Protein AF-A0A7Z0TNL1-F1 (afdb_monomer_lite)

Sequence (266 aa):
MKDLVKVSGKGLALSGKKGTALISAVLTQAHRPLTVAGNCRNELRDTLRPVNDVNLHRGYLPNATFNHRRMLPRAALVNATHAALLPVAYPNIIDTPSITRPFAIQMISALFRTMGKPKDTDSAALLNDCVEMFAPGSDAIGEATGLWKPVRNHPVILALAVTSLQRTKVFTSQAELRSAMQDARKRVLWLAEDAKRWLELLRNSDRVLFEHDRPAWDLAYRNVGADVVTAMQDSDEAGDDEDDENEPASPRWLALEAMRLTRGGD

Radius of gyration: 24.6 Å; chains: 1; bounding box: 70×39×71 Å

Organism: NCBI:txid2823807

pLDDT: mean 83.52, std 16.23, range [27.06, 97.75]

Structure (mmCIF, N/CA/C/O backbone):
data_AF-A0A7Z0TNL1-F1
#
_entry.id   AF-A0A7Z0TNL1-F1
#
loop_
_atom_site.group_PDB
_atom_site.id
_atom_site.type_symbol
_atom_site.label_atom_id
_atom_site.label_alt_id
_atom_site.label_comp_id
_atom_site.label_asym_id
_atom_site.label_entity_id
_atom_site.label_seq_id
_atom_site.pdbx_PDB_ins_code
_atom_site.Cartn_x
_atom_site.Cartn_y
_atom_site.Cartn_z
_atom_site.occupancy
_atom_site.B_iso_or_equiv
_atom_site.auth_seq_id
_atom_site.auth_comp_id
_atom_site.auth_asym_id
_atom_site.auth_atom_id
_atom_site.pdbx_PDB_model_num
ATOM 1 N N . MET A 1 1 ? -48.628 -2.024 39.271 1.00 35.84 1 MET A N 1
ATOM 2 C CA . MET A 1 1 ? -47.741 -3.162 39.611 1.00 35.84 1 MET A CA 1
ATOM 3 C C . MET A 1 1 ? -47.207 -3.692 38.289 1.00 35.84 1 MET A C 1
ATOM 5 O O . MET A 1 1 ? -48.007 -4.156 37.503 1.00 35.84 1 MET A O 1
ATOM 9 N N . LYS A 1 2 ? -46.055 -3.190 37.829 1.00 34.25 2 LYS A N 1
ATOM 10 C CA . LYS A 1 2 ? -44.720 -3.824 37.907 1.00 34.25 2 LYS A CA 1
ATOM 11 C C . LYS A 1 2 ? -44.653 -5.195 37.215 1.00 34.25 2 LYS A C 1
ATOM 13 O O . LYS A 1 2 ? -44.535 -6.198 37.900 1.00 34.25 2 LYS A O 1
ATOM 18 N N . ASP A 1 3 ? -44.577 -5.177 35.886 1.00 27.06 3 ASP A N 1
ATOM 19 C CA . ASP A 1 3 ? -43.882 -6.218 35.125 1.00 27.06 3 ASP A CA 1
ATOM 20 C C . ASP A 1 3 ? -42.534 -5.660 34.662 1.00 27.06 3 ASP A C 1
ATOM 22 O O . ASP A 1 3 ? -42.379 -5.039 33.612 1.00 27.06 3 ASP A O 1
ATOM 26 N N . LEU A 1 4 ? -41.547 -5.828 35.542 1.00 29.91 4 LEU A N 1
ATOM 27 C CA . LEU A 1 4 ? -40.135 -5.667 35.226 1.00 29.91 4 LEU A CA 1
ATOM 28 C C . LEU A 1 4 ? -39.725 -6.860 34.363 1.00 29.91 4 LEU A C 1
ATOM 30 O O . LEU A 1 4 ? -39.475 -7.955 34.869 1.00 29.91 4 LEU A O 1
ATOM 34 N N . VAL A 1 5 ? -39.638 -6.632 33.054 1.00 31.20 5 VAL A N 1
ATOM 35 C CA . VAL A 1 5 ? -38.964 -7.539 32.125 1.00 31.20 5 VAL A CA 1
ATOM 36 C C . VAL A 1 5 ? -37.512 -7.674 32.587 1.00 31.20 5 VAL A C 1
ATOM 38 O O . VAL A 1 5 ? -36.700 -6.761 32.444 1.00 31.20 5 VAL A O 1
ATOM 41 N N . LYS A 1 6 ? -37.185 -8.826 33.182 1.00 27.98 6 LYS A N 1
ATOM 42 C CA . LYS A 1 6 ? -35.809 -9.248 33.455 1.00 27.98 6 LYS A CA 1
ATOM 43 C C . LYS A 1 6 ? -35.095 -9.434 32.116 1.00 27.98 6 LYS A C 1
ATOM 45 O O . LYS A 1 6 ? -35.127 -10.513 31.529 1.00 27.98 6 LYS A O 1
ATOM 50 N N . VAL A 1 7 ? -34.422 -8.388 31.646 1.00 32.00 7 VAL A N 1
ATOM 51 C CA . VAL A 1 7 ? -33.419 -8.508 30.586 1.00 32.00 7 VAL A CA 1
ATOM 52 C C . VAL A 1 7 ? -32.243 -9.277 31.184 1.00 32.00 7 VAL A C 1
ATOM 54 O O . VAL A 1 7 ? -31.449 -8.748 31.960 1.00 32.00 7 VAL A O 1
ATOM 57 N N . SER A 1 8 ? -32.184 -10.575 30.891 1.00 31.20 8 SER A N 1
ATOM 58 C CA . SER A 1 8 ? -31.064 -11.437 31.255 1.00 31.20 8 SER A CA 1
ATOM 59 C C . SER A 1 8 ? -29.809 -10.937 30.540 1.00 31.20 8 SER A C 1
ATOM 61 O O . SER A 1 8 ? -29.612 -11.172 29.348 1.00 31.20 8 SER A O 1
ATOM 63 N N . GLY A 1 9 ? -28.963 -10.218 31.278 1.00 37.00 9 GLY A N 1
ATOM 64 C CA . GLY A 1 9 ? -27.624 -9.836 30.857 1.00 37.00 9 GLY A CA 1
ATOM 65 C C . GLY A 1 9 ? -26.735 -11.069 30.732 1.00 37.00 9 GLY A C 1
ATOM 66 O O . GLY A 1 9 ? -25.959 -11.381 31.633 1.00 37.00 9 GLY A O 1
ATOM 67 N N . LYS A 1 10 ? -26.809 -11.769 29.596 1.00 41.28 10 LYS A N 1
ATOM 68 C CA . LYS A 1 10 ? -25.684 -12.584 29.134 1.00 41.28 10 LYS A CA 1
ATOM 69 C C . LYS A 1 10 ? -24.569 -11.614 28.765 1.00 41.28 10 LYS A C 1
ATOM 71 O O . LYS A 1 10 ? -24.518 -11.112 27.646 1.00 41.28 10 LYS A O 1
ATOM 76 N N . GLY A 1 11 ? -23.717 -11.309 29.744 1.00 39.09 11 GLY A N 1
ATOM 77 C CA . GLY A 1 11 ? -22.533 -10.488 29.544 1.00 39.09 11 GLY A CA 1
ATOM 78 C C . GLY A 1 11 ? -21.758 -11.002 28.337 1.00 39.09 11 GLY A C 1
ATOM 79 O O . GLY A 1 11 ? -21.421 -12.187 28.274 1.00 39.09 11 GLY A O 1
ATOM 80 N N . LEU A 1 12 ? -21.513 -10.121 27.364 1.00 45.94 12 LEU A N 1
ATOM 81 C CA . LEU A 1 12 ? -20.621 -10.399 26.247 1.00 45.94 12 LEU A CA 1
ATOM 82 C C . LEU A 1 12 ? -19.293 -10.891 26.825 1.00 45.94 12 LEU A C 1
ATOM 84 O O . LEU A 1 12 ? -18.524 -10.131 27.414 1.00 45.94 12 LEU A O 1
ATOM 88 N N . ALA A 1 13 ? -19.030 -12.189 26.700 1.00 46.75 13 ALA A N 1
ATOM 89 C CA . ALA A 1 13 ? -17.768 -12.758 27.123 1.00 46.75 13 ALA A CA 1
ATOM 90 C C . ALA A 1 13 ? -16.674 -12.204 26.201 1.00 46.75 13 ALA A C 1
ATOM 92 O O . ALA A 1 13 ? -16.466 -12.700 25.095 1.00 46.75 13 ALA A O 1
ATOM 93 N N . LEU A 1 14 ? -15.984 -11.156 26.662 1.00 53.62 14 LEU A N 1
ATOM 94 C CA . LEU A 1 14 ? -14.830 -10.543 26.003 1.00 53.62 14 LEU A CA 1
ATOM 95 C C . LEU A 1 14 ? -13.695 -11.578 25.894 1.00 53.62 14 LEU A C 1
ATOM 97 O O . LEU A 1 14 ? -12.799 -11.651 26.742 1.00 53.62 14 LEU A O 1
ATOM 101 N N . SER A 1 15 ? -13.730 -12.430 24.871 1.00 58.25 15 SER A N 1
ATOM 102 C CA . SER A 1 15 ? -12.640 -13.359 24.579 1.00 58.25 15 SER A CA 1
ATOM 103 C C . SER A 1 15 ? -11.497 -12.596 23.912 1.00 58.25 15 SER A C 1
ATOM 105 O O . SER A 1 15 ? -11.343 -12.599 22.694 1.00 58.25 15 SER A O 1
ATOM 107 N N . GLY A 1 16 ? -10.673 -11.922 24.720 1.00 60.91 16 GLY A N 1
ATOM 108 C CA . GLY A 1 16 ? -9.563 -11.108 24.204 1.00 60.91 16 GLY A CA 1
ATOM 109 C C . GLY A 1 16 ? -8.551 -11.880 23.342 1.00 60.91 16 GLY A C 1
ATOM 110 O O . GLY A 1 16 ? -7.927 -11.271 22.486 1.00 60.91 16 GLY A O 1
ATOM 111 N N . LYS A 1 17 ? -8.443 -13.212 23.496 1.00 76.38 17 LYS A N 1
ATOM 112 C CA . LYS A 1 17 ? -7.591 -14.061 22.639 1.00 76.38 17 LYS A CA 1
ATOM 113 C C . LYS A 1 17 ? -8.074 -14.089 21.182 1.00 76.38 17 LYS A C 1
ATOM 115 O O . LYS A 1 17 ? -7.253 -14.113 20.273 1.00 76.38 17 LYS A O 1
ATOM 120 N N . LYS A 1 18 ? -9.396 -14.064 20.960 1.00 84.44 18 LYS A N 1
ATOM 121 C CA . LYS A 1 18 ? -9.982 -14.002 19.610 1.00 84.44 18 LYS A CA 1
ATOM 122 C C . LYS A 1 18 ? -9.728 -12.639 18.967 1.00 84.44 18 LYS A C 1
ATOM 124 O O . LYS A 1 18 ? -9.323 -12.579 17.815 1.00 84.44 18 LYS A O 1
ATOM 129 N N . GLY A 1 19 ? -9.880 -11.561 19.739 1.00 87.38 19 GLY A N 1
ATOM 130 C CA . GLY A 1 19 ? -9.622 -10.199 19.269 1.00 87.38 19 GL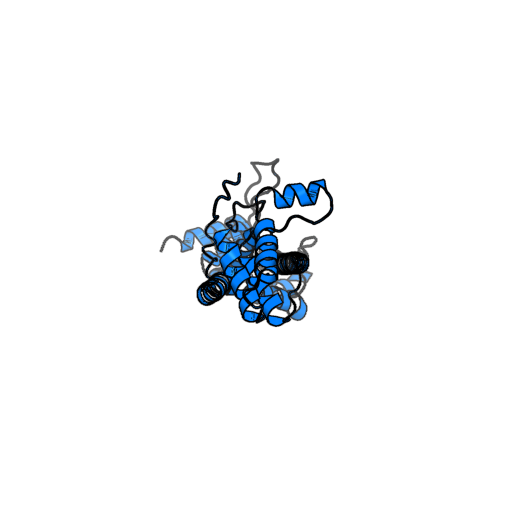Y A CA 1
ATOM 131 C C . GLY A 1 19 ? -8.166 -9.951 18.869 1.00 87.38 19 GLY A C 1
ATOM 132 O O . GLY A 1 19 ? -7.916 -9.407 17.799 1.00 87.38 19 GLY A O 1
ATOM 133 N N . THR A 1 20 ? -7.195 -10.399 19.675 1.00 89.69 20 THR A N 1
ATOM 134 C CA . THR A 1 20 ? -5.769 -10.280 19.321 1.00 89.69 20 THR A CA 1
ATOM 135 C C . THR A 1 20 ? -5.418 -11.096 18.081 1.00 89.69 20 THR A C 1
ATOM 137 O O . THR A 1 20 ? -4.728 -10.585 17.208 1.00 89.69 20 THR A O 1
ATOM 140 N N . ALA A 1 21 ? -5.929 -12.328 17.966 1.00 91.88 21 ALA A N 1
ATOM 141 C CA . ALA A 1 21 ? -5.708 -13.162 16.785 1.00 91.88 21 ALA A CA 1
ATOM 142 C C . ALA A 1 21 ? -6.302 -12.528 15.517 1.00 91.88 21 ALA A C 1
ATOM 144 O O . ALA A 1 21 ? -5.668 -12.554 14.467 1.00 91.88 21 ALA A O 1
ATOM 145 N N . LEU A 1 22 ? -7.480 -11.906 15.629 1.00 92.88 22 LEU A N 1
ATOM 146 C CA . LEU A 1 22 ? -8.122 -11.195 14.528 1.00 92.88 22 LEU A CA 1
ATOM 147 C C . LEU A 1 22 ? -7.308 -9.975 14.077 1.00 92.88 22 LEU A C 1
ATOM 149 O O . LEU A 1 22 ? -7.064 -9.815 12.884 1.00 92.88 22 LEU A O 1
ATOM 153 N N . ILE A 1 23 ? -6.844 -9.148 15.022 1.00 93.94 23 ILE A N 1
ATOM 154 C CA . ILE A 1 23 ? -5.959 -8.007 14.730 1.00 93.94 23 ILE A CA 1
ATOM 155 C C . ILE A 1 23 ? -4.695 -8.495 14.019 1.00 93.94 23 ILE A C 1
ATOM 157 O O . ILE A 1 23 ? -4.335 -7.954 12.976 1.00 93.94 23 ILE A O 1
ATOM 161 N N . SER A 1 24 ? -4.047 -9.539 14.545 1.00 94.19 24 SER A N 1
ATOM 162 C CA . SER A 1 24 ? -2.861 -10.126 13.922 1.00 94.19 24 SER A CA 1
ATOM 163 C C . SER A 1 24 ? -3.148 -10.632 12.511 1.00 94.19 24 SER A C 1
ATOM 165 O O . SER A 1 24 ? -2.397 -10.292 11.611 1.00 94.19 24 SER A O 1
ATOM 167 N N . ALA A 1 25 ? -4.244 -11.361 12.285 1.00 94.06 25 ALA A N 1
ATOM 168 C CA . ALA A 1 25 ? -4.598 -11.873 10.961 1.00 94.06 25 ALA A CA 1
ATOM 169 C C . ALA A 1 25 ? -4.794 -10.747 9.928 1.00 94.06 25 ALA A C 1
ATOM 171 O O . ALA A 1 25 ? -4.220 -10.807 8.840 1.00 94.06 25 ALA A O 1
ATOM 172 N N . VAL A 1 26 ? -5.535 -9.692 10.291 1.00 94.50 26 VAL A N 1
ATOM 173 C CA . VAL A 1 26 ? -5.747 -8.512 9.433 1.00 94.50 26 VAL A CA 1
ATOM 174 C C . VAL A 1 26 ? -4.418 -7.823 9.115 1.00 94.50 26 VAL A C 1
ATOM 176 O O . VAL A 1 26 ? -4.139 -7.497 7.961 1.00 94.50 26 VAL A O 1
ATOM 179 N N . LEU A 1 27 ? -3.568 -7.614 10.124 1.00 95.69 27 LEU A N 1
ATOM 180 C CA . LEU A 1 27 ? -2.279 -6.951 9.924 1.00 95.69 27 LEU A CA 1
ATOM 181 C C . LEU A 1 27 ? -1.278 -7.822 9.167 1.00 95.69 27 LEU A C 1
ATOM 183 O O . LEU A 1 27 ? -0.483 -7.273 8.414 1.00 95.69 27 LEU A O 1
ATOM 187 N N . THR A 1 28 ? -1.319 -9.147 9.308 1.00 95.69 28 THR A N 1
ATOM 188 C CA . THR A 1 28 ? -0.484 -10.071 8.530 1.00 95.69 28 THR A CA 1
ATOM 189 C C . THR A 1 28 ? -0.800 -9.966 7.041 1.00 95.69 28 THR A C 1
ATOM 191 O O . THR A 1 28 ? 0.128 -9.882 6.239 1.00 95.69 28 THR A O 1
ATOM 194 N N . GLN A 1 29 ? -2.080 -9.890 6.664 1.00 92.00 29 GLN A N 1
ATOM 195 C CA . GLN A 1 29 ? -2.485 -9.701 5.265 1.00 92.00 29 GLN A CA 1
ATOM 196 C C . GLN A 1 29 ? -2.016 -8.346 4.710 1.00 92.00 29 GLN A C 1
ATOM 198 O O . GLN A 1 29 ? -1.531 -8.268 3.584 1.00 92.00 29 GLN A O 1
ATOM 203 N N . ALA A 1 30 ? -2.082 -7.285 5.520 1.00 94.31 30 ALA A N 1
ATOM 204 C CA . ALA A 1 30 ? -1.640 -5.945 5.128 1.00 94.31 30 ALA A CA 1
ATOM 205 C C . ALA A 1 30 ? -0.122 -5.707 5.281 1.00 94.31 30 ALA A C 1
ATOM 207 O O . ALA A 1 30 ? 0.390 -4.682 4.829 1.00 94.31 30 ALA A O 1
ATOM 208 N N . HIS A 1 31 ? 0.621 -6.622 5.914 1.00 95.69 31 HIS A N 1
ATOM 209 C CA . HIS A 1 31 ? 2.009 -6.385 6.318 1.00 95.69 31 HIS A CA 1
ATOM 210 C C . HIS A 1 31 ? 2.929 -6.116 5.127 1.00 95.69 31 HIS A C 1
ATOM 212 O O . HIS A 1 31 ? 3.741 -5.186 5.161 1.00 95.69 31 HIS A O 1
ATOM 218 N N . ARG A 1 32 ? 2.793 -6.922 4.068 1.00 96.38 32 ARG A N 1
ATOM 219 C CA . ARG A 1 32 ? 3.638 -6.808 2.878 1.00 96.38 32 ARG A CA 1
ATOM 220 C C . ARG A 1 32 ? 3.392 -5.482 2.141 1.00 96.38 32 ARG A C 1
ATOM 222 O O . ARG A 1 32 ? 4.375 -4.758 1.988 1.00 96.38 32 ARG A O 1
ATOM 229 N N . PRO A 1 33 ? 2.150 -5.098 1.775 1.00 96.62 33 PRO A N 1
ATOM 230 C CA . PRO A 1 33 ? 1.893 -3.793 1.162 1.00 96.62 33 PRO A CA 1
ATOM 231 C C . PRO A 1 33 ? 2.397 -2.610 2.000 1.00 96.62 33 PRO A C 1
ATOM 233 O O . PRO A 1 33 ? 3.084 -1.731 1.485 1.00 96.62 33 PRO A O 1
ATOM 236 N N . LEU A 1 34 ? 2.138 -2.611 3.314 1.00 96.62 34 LEU A N 1
ATOM 237 C CA . LEU A 1 34 ? 2.583 -1.529 4.201 1.00 96.62 34 LEU A CA 1
ATOM 238 C C . LEU A 1 34 ? 4.114 -1.402 4.250 1.00 96.62 34 LEU A C 1
ATOM 240 O O . LEU A 1 34 ? 4.641 -0.291 4.289 1.00 96.62 34 LEU A O 1
ATOM 244 N N . THR A 1 35 ? 4.826 -2.531 4.251 1.00 97.50 35 THR A N 1
ATOM 245 C CA . THR A 1 35 ? 6.296 -2.562 4.270 1.00 97.50 35 THR A CA 1
ATOM 246 C C . THR A 1 35 ? 6.886 -2.108 2.937 1.00 97.50 35 THR A C 1
ATOM 248 O O . THR A 1 35 ? 7.797 -1.283 2.926 1.00 97.50 35 THR A O 1
ATOM 251 N N . VAL A 1 36 ? 6.360 -2.607 1.813 1.00 97.75 36 VAL A N 1
ATOM 252 C CA . VAL A 1 36 ? 6.833 -2.225 0.471 1.00 97.75 36 VAL A CA 1
ATOM 253 C C . VAL A 1 36 ? 6.644 -0.726 0.241 1.00 97.75 36 VAL A C 1
ATOM 255 O O . VAL A 1 36 ? 7.605 -0.052 -0.118 1.00 97.75 36 VAL A O 1
ATOM 258 N N . ALA A 1 37 ? 5.464 -0.183 0.543 1.00 96.25 37 ALA A N 1
ATOM 259 C CA . ALA A 1 37 ? 5.205 1.251 0.433 1.00 96.25 37 ALA A CA 1
ATOM 260 C C . ALA A 1 37 ? 6.106 2.091 1.361 1.00 96.25 37 ALA A C 1
ATOM 262 O O . ALA A 1 37 ? 6.606 3.146 0.974 1.00 96.25 37 ALA A O 1
ATOM 263 N N . GLY A 1 38 ? 6.387 1.598 2.574 1.00 95.81 38 GLY A N 1
ATOM 264 C CA . GLY A 1 38 ? 7.334 2.246 3.485 1.00 95.81 38 GLY A CA 1
ATOM 265 C C . GLY A 1 38 ? 8.753 2.321 2.912 1.00 95.81 38 GLY A C 1
ATOM 266 O O . GLY A 1 38 ? 9.444 3.321 3.103 1.00 95.81 38 GLY A O 1
ATOM 267 N N . ASN A 1 39 ? 9.173 1.299 2.164 1.00 96.88 39 ASN A N 1
ATOM 268 C CA . ASN A 1 39 ? 10.457 1.301 1.467 1.00 96.88 39 ASN A CA 1
ATOM 269 C C . ASN A 1 39 ? 10.458 2.266 0.273 1.00 96.88 39 ASN A C 1
ATOM 271 O O . ASN A 1 39 ? 11.446 2.977 0.096 1.00 96.88 39 ASN A O 1
ATOM 275 N N . CYS A 1 40 ? 9.357 2.361 -0.485 1.00 96.94 40 CYS A N 1
ATOM 276 C CA . CYS A 1 40 ? 9.207 3.346 -1.565 1.00 96.94 40 CYS A CA 1
ATOM 277 C C . CYS A 1 40 ? 9.461 4.771 -1.063 1.00 96.94 40 CYS A C 1
ATOM 279 O O . CYS A 1 40 ? 10.245 5.499 -1.668 1.00 96.94 40 CYS A O 1
ATOM 281 N N . ARG A 1 41 ? 8.886 5.136 0.091 1.00 94.56 41 ARG A N 1
ATOM 282 C CA . ARG A 1 41 ? 9.116 6.438 0.732 1.00 94.56 41 ARG A CA 1
ATOM 283 C C . ARG A 1 41 ? 10.594 6.715 1.005 1.00 94.56 41 ARG A C 1
ATOM 285 O O . ARG A 1 41 ? 11.089 7.799 0.701 1.00 94.56 41 ARG A O 1
ATOM 292 N N . ASN A 1 42 ? 11.292 5.755 1.614 1.00 95.00 42 ASN A N 1
ATOM 293 C CA . ASN A 1 42 ? 12.708 5.914 1.950 1.00 95.00 42 ASN A CA 1
ATOM 294 C C . ASN A 1 42 ? 13.557 6.059 0.682 1.00 95.00 42 ASN A C 1
ATOM 296 O O . ASN A 1 42 ? 14.447 6.898 0.621 1.00 95.00 42 ASN A O 1
ATOM 300 N N . GLU A 1 43 ? 13.251 5.290 -0.360 1.00 95.38 43 GLU A N 1
ATOM 301 C CA . GLU A 1 43 ? 13.965 5.376 -1.632 1.00 95.38 43 GLU A CA 1
ATOM 302 C C . GLU A 1 43 ? 13.742 6.702 -2.349 1.00 95.38 43 GLU A C 1
ATOM 304 O O . GLU A 1 43 ? 14.714 7.293 -2.816 1.00 95.38 43 GLU A O 1
ATOM 309 N N . LEU A 1 44 ? 12.497 7.182 -2.403 1.00 93.69 44 LEU A N 1
ATOM 310 C CA . LEU A 1 44 ? 12.156 8.484 -2.977 1.00 93.69 44 LEU A CA 1
ATOM 311 C C . LEU A 1 44 ? 12.907 9.626 -2.288 1.00 93.69 44 LEU A C 1
ATOM 313 O O . LEU A 1 44 ? 13.340 10.558 -2.956 1.00 93.69 44 LEU A O 1
ATOM 317 N N . ARG A 1 45 ? 13.069 9.552 -0.961 1.00 92.25 45 ARG A N 1
ATOM 318 C CA . ARG A 1 45 ? 13.761 10.586 -0.184 1.00 92.25 45 ARG A CA 1
ATOM 319 C C . ARG A 1 45 ? 15.282 10.503 -0.312 1.00 92.25 45 ARG A C 1
ATOM 321 O O . ARG A 1 45 ? 15.931 11.535 -0.444 1.00 92.25 45 ARG A O 1
ATOM 328 N N . ASP A 1 46 ? 15.838 9.296 -0.233 1.00 91.31 46 ASP A N 1
ATOM 329 C CA . ASP A 1 46 ? 17.259 9.119 0.090 1.00 91.31 46 ASP A CA 1
ATOM 330 C C . ASP A 1 46 ? 18.094 8.567 -1.073 1.00 91.31 46 ASP A C 1
ATOM 332 O O . ASP A 1 46 ? 19.320 8.606 -1.017 1.00 91.31 46 ASP A O 1
ATOM 336 N N . THR A 1 47 ? 17.473 7.981 -2.103 1.00 90.44 47 THR A N 1
ATOM 337 C CA . THR A 1 47 ? 18.207 7.198 -3.116 1.00 90.44 47 THR A CA 1
ATOM 338 C C . THR A 1 47 ? 17.886 7.577 -4.555 1.00 90.44 47 THR A C 1
ATOM 340 O O . THR A 1 47 ? 18.790 7.612 -5.391 1.00 90.44 47 THR A O 1
ATOM 343 N N . LEU A 1 48 ? 16.610 7.779 -4.874 1.00 91.69 48 LEU A N 1
ATOM 344 C CA . LEU A 1 48 ? 16.165 7.981 -6.247 1.00 91.69 48 LEU A CA 1
ATOM 345 C C . LEU A 1 48 ? 16.444 9.408 -6.705 1.00 91.69 48 LEU A C 1
ATOM 347 O O . LEU A 1 48 ? 16.455 10.354 -5.919 1.00 91.69 48 LEU A O 1
ATOM 351 N N . ARG A 1 49 ? 16.705 9.551 -8.003 1.00 90.44 49 ARG A N 1
ATOM 352 C CA . ARG A 1 49 ? 17.063 10.836 -8.605 1.00 90.44 49 ARG A CA 1
ATOM 353 C C . ARG A 1 49 ? 15.846 11.427 -9.306 1.00 90.44 49 ARG A C 1
ATOM 355 O O . ARG A 1 49 ? 15.133 10.680 -9.967 1.00 90.44 49 ARG A O 1
ATOM 362 N N . PRO A 1 50 ? 15.593 12.737 -9.216 1.00 85.50 50 PRO A N 1
ATOM 363 C CA . PRO A 1 50 ? 14.431 13.323 -9.866 1.00 85.50 50 PRO A CA 1
ATOM 364 C C . PRO A 1 50 ? 14.534 13.209 -11.395 1.00 85.50 50 PRO A C 1
ATOM 366 O O . PRO A 1 50 ? 15.585 13.487 -11.983 1.00 85.50 50 PRO A O 1
ATOM 369 N N . VAL A 1 51 ? 13.421 12.813 -12.015 1.00 82.06 51 VAL A N 1
ATOM 370 C CA . VAL A 1 51 ? 13.170 12.835 -13.463 1.00 82.06 51 VAL A CA 1
ATOM 371 C C . VAL A 1 51 ? 11.765 13.413 -13.646 1.00 82.06 51 VAL A C 1
ATOM 373 O O . VAL A 1 51 ? 10.793 12.837 -13.157 1.00 82.06 51 VAL A O 1
ATOM 376 N N . ASN A 1 52 ? 11.684 14.588 -14.267 1.00 76.50 52 ASN A N 1
ATOM 377 C CA . ASN A 1 52 ? 10.448 15.359 -14.419 1.00 76.50 52 ASN A CA 1
ATOM 378 C C . ASN A 1 52 ? 9.710 14.938 -15.710 1.00 76.50 52 ASN A C 1
ATOM 380 O O . ASN A 1 52 ? 10.357 14.619 -16.706 1.00 76.50 52 ASN A O 1
ATOM 384 N N . ASP A 1 53 ? 8.380 14.920 -15.668 1.00 67.31 53 ASP A N 1
ATOM 385 C CA . ASP A 1 53 ? 7.466 14.597 -16.770 1.00 67.31 53 ASP A CA 1
ATOM 386 C C . ASP A 1 53 ? 7.323 15.735 -17.794 1.00 67.31 53 ASP A C 1
ATOM 388 O O . ASP A 1 53 ? 7.196 15.468 -18.985 1.00 67.31 53 ASP A O 1
ATOM 392 N N . VAL A 1 54 ? 7.435 16.997 -17.363 1.00 58.16 54 VAL A N 1
ATOM 393 C CA . VAL A 1 54 ? 7.235 18.196 -18.204 1.00 58.16 54 VAL A CA 1
ATOM 394 C C . VAL A 1 54 ? 8.272 18.309 -19.330 1.00 58.16 54 VAL A C 1
ATOM 396 O O . VAL A 1 54 ? 8.099 19.061 -20.283 1.00 58.16 54 VAL A O 1
ATOM 399 N N . ASN A 1 55 ? 9.391 17.595 -19.215 1.00 57.72 55 ASN A N 1
ATOM 400 C CA . ASN A 1 55 ? 10.578 17.825 -20.020 1.00 57.72 55 ASN A CA 1
ATOM 401 C C . ASN A 1 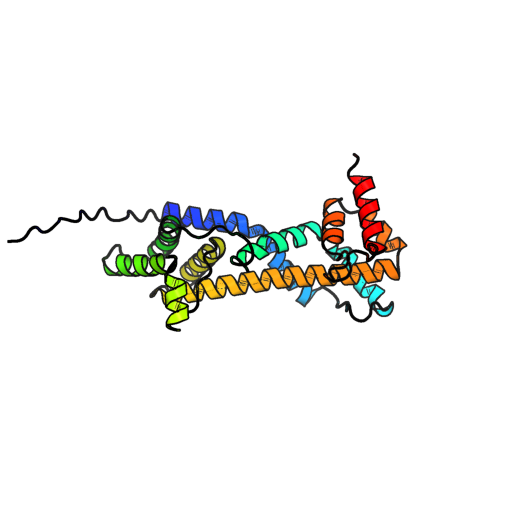55 ? 11.409 16.536 -20.113 1.00 57.72 55 ASN A C 1
ATOM 403 O O . ASN A 1 55 ? 12.402 16.384 -19.395 1.00 57.72 55 ASN A O 1
ATOM 407 N N . LEU A 1 56 ? 11.014 15.612 -20.999 1.00 67.12 56 LEU A N 1
ATOM 408 C CA . LEU A 1 56 ? 11.744 14.373 -21.331 1.00 67.12 56 LEU A CA 1
ATOM 409 C C . LEU A 1 56 ? 13.060 14.672 -22.082 1.00 67.12 56 LEU A C 1
ATOM 411 O O . LEU A 1 56 ? 13.311 14.194 -23.187 1.00 67.12 56 LEU A O 1
ATOM 415 N N . HIS A 1 57 ? 13.913 15.504 -21.490 1.00 75.12 57 HIS A N 1
ATOM 416 C CA . HIS A 1 57 ? 15.177 15.937 -22.066 1.00 75.12 57 HIS A CA 1
ATOM 417 C C . HIS A 1 57 ? 16.248 14.876 -21.873 1.00 75.12 57 HIS A C 1
ATOM 419 O O . HIS A 1 57 ? 16.390 14.294 -20.795 1.00 75.12 57 HIS A O 1
ATOM 425 N N . ARG A 1 58 ? 17.116 14.735 -22.879 1.00 79.25 58 ARG A N 1
ATOM 426 C CA . ARG A 1 58 ? 18.293 13.855 -22.839 1.00 79.25 58 ARG A CA 1
ATOM 427 C C . ARG A 1 58 ? 19.192 14.087 -21.615 1.00 79.25 58 ARG A C 1
ATOM 429 O O . ARG A 1 58 ? 19.866 13.165 -21.168 1.00 79.25 58 ARG A O 1
ATOM 436 N N . GLY A 1 59 ? 19.178 15.291 -21.034 1.00 84.75 59 GLY A N 1
ATOM 437 C CA . GLY A 1 59 ? 19.903 15.610 -19.798 1.00 84.75 59 GLY A CA 1
ATOM 438 C C . GLY A 1 59 ? 19.508 14.745 -18.593 1.00 84.75 59 GLY A C 1
ATOM 439 O O . GLY A 1 59 ? 20.328 14.539 -17.700 1.00 84.75 59 GLY A O 1
ATOM 440 N N . TYR A 1 60 ? 18.297 14.178 -18.583 1.00 88.94 60 TYR A N 1
ATOM 441 C CA . TYR A 1 60 ? 17.855 13.253 -17.539 1.00 88.94 60 TYR A CA 1
ATOM 442 C C . TYR A 1 60 ? 18.306 11.809 -17.755 1.00 88.94 60 TYR A C 1
ATOM 444 O O . TYR A 1 60 ? 18.173 11.017 -16.823 1.00 88.94 60 TYR A O 1
ATOM 452 N N . LEU A 1 61 ? 18.868 11.456 -18.918 1.00 91.75 61 LEU A N 1
ATOM 453 C CA . LEU A 1 61 ? 19.216 10.073 -19.255 1.00 91.75 61 LEU A CA 1
ATOM 454 C C . LEU A 1 61 ? 20.060 9.380 -18.164 1.00 91.75 61 LEU A C 1
ATOM 456 O O . LEU A 1 61 ? 19.662 8.301 -17.739 1.00 91.75 61 LEU A O 1
ATOM 460 N N . PRO A 1 62 ? 21.119 9.984 -17.581 1.00 94.00 62 PRO A N 1
ATOM 461 C CA . PRO A 1 62 ? 21.873 9.331 -16.504 1.00 94.00 62 PRO A CA 1
ATOM 462 C C . PRO A 1 62 ? 21.035 9.015 -15.252 1.00 94.00 62 PRO A C 1
ATOM 464 O O . PRO A 1 62 ? 21.228 7.976 -14.616 1.00 94.00 62 PRO A O 1
ATOM 467 N N . ASN A 1 63 ? 20.103 9.900 -14.884 1.00 94.25 63 ASN A N 1
ATOM 468 C CA . ASN A 1 63 ? 19.213 9.698 -13.737 1.00 94.25 63 ASN A CA 1
ATOM 469 C C . ASN A 1 63 ? 18.147 8.650 -14.048 1.00 94.25 63 ASN A C 1
ATOM 471 O O . ASN A 1 63 ? 17.895 7.773 -13.223 1.00 94.25 63 ASN A O 1
ATOM 475 N N . ALA A 1 64 ? 17.574 8.719 -15.247 1.00 93.94 64 ALA A N 1
ATOM 476 C CA . ALA A 1 64 ? 16.601 7.766 -15.739 1.00 93.94 64 ALA A CA 1
ATOM 477 C C . ALA A 1 64 ? 17.197 6.354 -15.795 1.00 93.94 64 ALA A C 1
ATOM 479 O O . ALA A 1 64 ? 16.608 5.430 -15.244 1.00 93.94 64 ALA A O 1
ATOM 480 N N . THR A 1 65 ? 18.411 6.185 -16.330 1.00 95.56 65 THR A N 1
ATOM 481 C CA . THR A 1 65 ? 19.091 4.882 -16.390 1.00 95.56 65 THR A CA 1
ATOM 482 C C . THR A 1 65 ? 19.360 4.336 -14.991 1.00 95.56 65 THR A C 1
ATOM 484 O O . THR A 1 65 ? 19.145 3.150 -14.731 1.00 95.56 65 THR A O 1
ATOM 487 N N . PHE A 1 66 ? 19.802 5.196 -14.065 1.00 96.50 66 PHE A N 1
ATOM 488 C CA . PHE A 1 66 ? 20.033 4.814 -12.671 1.00 96.50 66 PHE A CA 1
ATOM 489 C C . PHE A 1 66 ? 18.747 4.328 -11.988 1.00 96.50 66 PHE A C 1
ATOM 491 O O . PHE A 1 66 ? 18.729 3.241 -11.403 1.00 96.50 66 PHE A O 1
ATOM 498 N N . ASN A 1 67 ? 17.677 5.120 -12.073 1.00 96.00 67 ASN A N 1
ATOM 499 C CA . ASN A 1 67 ? 16.388 4.796 -11.473 1.00 96.00 67 ASN A CA 1
ATOM 500 C C . ASN A 1 67 ? 15.793 3.535 -12.100 1.00 96.00 67 ASN A C 1
ATOM 502 O O . ASN A 1 67 ? 15.470 2.592 -11.383 1.00 96.00 67 ASN A O 1
ATOM 506 N N . HIS A 1 68 ? 15.707 3.488 -13.431 1.00 95.94 68 HIS A N 1
ATOM 507 C CA . HIS A 1 68 ? 15.097 2.398 -14.190 1.00 95.94 68 HIS A CA 1
ATOM 508 C C . HIS A 1 68 ? 15.718 1.048 -13.842 1.00 95.94 68 HIS A C 1
ATOM 510 O O . HIS A 1 68 ? 15.009 0.146 -13.400 1.00 95.94 68 HIS A O 1
ATOM 516 N N . ARG A 1 69 ? 17.052 0.944 -13.874 1.00 96.19 69 ARG A N 1
ATOM 517 C CA . ARG A 1 69 ? 17.775 -0.283 -13.502 1.00 96.19 69 ARG A CA 1
ATOM 518 C C . ARG A 1 69 ? 17.452 -0.762 -12.082 1.00 96.19 69 ARG A C 1
ATOM 520 O O . ARG A 1 69 ? 17.424 -1.963 -11.824 1.00 96.19 69 ARG A O 1
ATOM 527 N N . ARG A 1 70 ? 17.255 0.164 -11.141 1.00 95.75 70 ARG A N 1
ATOM 528 C CA . ARG A 1 70 ? 16.983 -0.146 -9.727 1.00 95.75 70 ARG A CA 1
ATOM 529 C C . ARG A 1 70 ? 15.507 -0.457 -9.464 1.00 95.75 70 ARG A C 1
ATOM 531 O O . ARG A 1 70 ? 15.178 -1.215 -8.549 1.00 95.75 70 ARG A O 1
ATOM 538 N N . MET A 1 71 ? 14.620 0.187 -10.206 1.00 96.81 71 MET A N 1
ATOM 539 C CA . MET A 1 71 ? 13.186 0.192 -9.948 1.00 96.81 71 MET A CA 1
ATOM 540 C C . MET A 1 71 ? 12.468 -0.876 -10.769 1.00 96.81 71 MET A C 1
ATOM 542 O O . MET A 1 71 ? 11.698 -1.638 -10.189 1.00 96.81 71 MET A O 1
ATOM 546 N N . LEU A 1 72 ? 12.777 -1.011 -12.062 1.00 96.75 72 LEU A N 1
ATOM 547 C CA . LEU A 1 72 ? 12.051 -1.887 -12.984 1.00 96.75 72 LEU A CA 1
ATOM 548 C C . LEU A 1 72 ? 11.846 -3.323 -12.457 1.00 96.75 72 LEU A C 1
ATOM 550 O O . LEU A 1 72 ? 10.704 -3.781 -12.476 1.00 96.75 72 LEU A O 1
ATOM 554 N N . PRO A 1 73 ? 12.850 -4.017 -11.872 1.00 96.25 73 PRO A N 1
ATOM 555 C CA . PRO A 1 73 ? 12.660 -5.385 -11.369 1.00 96.25 73 PRO A CA 1
ATOM 556 C C . PRO A 1 73 ? 11.610 -5.531 -10.254 1.00 96.25 73 PRO A C 1
ATOM 558 O O . PRO A 1 73 ? 11.253 -6.644 -9.882 1.00 96.25 73 PRO A O 1
ATOM 561 N N . ARG A 1 74 ? 11.147 -4.421 -9.667 1.00 96.19 74 ARG A N 1
ATOM 562 C CA . ARG A 1 74 ? 10.174 -4.389 -8.566 1.00 96.19 74 ARG A CA 1
ATOM 563 C C . ARG A 1 74 ? 8.860 -3.718 -8.952 1.00 96.19 74 ARG A C 1
ATOM 565 O O . ARG A 1 74 ? 7.992 -3.600 -8.090 1.00 96.19 74 ARG A O 1
ATOM 572 N N . ALA A 1 75 ? 8.703 -3.293 -10.207 1.00 95.69 75 ALA A N 1
ATOM 573 C CA . ALA A 1 75 ? 7.532 -2.542 -10.653 1.00 95.69 75 ALA A CA 1
ATOM 574 C C . ALA A 1 75 ? 6.227 -3.294 -10.356 1.00 95.69 75 ALA A C 1
ATOM 576 O O . ALA A 1 75 ? 5.346 -2.735 -9.711 1.00 95.69 75 ALA A O 1
ATOM 577 N N . ALA A 1 76 ? 6.153 -4.586 -10.698 1.00 95.00 76 ALA A N 1
ATOM 578 C CA . ALA A 1 76 ? 4.981 -5.425 -10.434 1.00 95.00 76 ALA A CA 1
ATOM 579 C C . ALA A 1 76 ? 4.614 -5.491 -8.944 1.00 95.00 76 ALA A C 1
ATOM 581 O O . ALA A 1 76 ? 3.453 -5.336 -8.567 1.00 95.00 76 ALA A O 1
ATOM 582 N N . LEU A 1 77 ? 5.614 -5.648 -8.071 1.00 96.38 77 LEU A N 1
ATOM 583 C CA . LEU A 1 77 ? 5.406 -5.686 -6.624 1.00 96.38 77 LEU A CA 1
ATOM 584 C C . LEU A 1 77 ? 4.888 -4.348 -6.076 1.00 96.38 77 LEU A C 1
ATOM 586 O O . LEU A 1 77 ? 4.007 -4.337 -5.210 1.00 96.38 77 LEU A O 1
ATOM 590 N N . VAL A 1 78 ? 5.444 -3.227 -6.540 1.00 96.50 78 VAL A N 1
ATOM 591 C CA . VAL A 1 78 ? 5.015 -1.892 -6.099 1.00 96.50 78 VAL A CA 1
ATOM 592 C C . VAL A 1 78 ? 3.631 -1.560 -6.660 1.00 96.50 78 VAL A C 1
ATOM 594 O O . VAL A 1 78 ? 2.797 -1.053 -5.914 1.00 96.50 78 VAL A O 1
ATOM 597 N N . ASN A 1 79 ? 3.337 -1.934 -7.908 1.00 94.56 79 ASN A N 1
ATOM 598 C CA . ASN A 1 79 ? 2.013 -1.779 -8.512 1.00 94.56 79 ASN A CA 1
ATOM 599 C C . ASN A 1 79 ? 0.943 -2.557 -7.732 1.00 94.56 79 ASN A C 1
ATOM 601 O O . ASN A 1 79 ? -0.042 -1.977 -7.279 1.00 94.56 79 ASN A O 1
ATOM 605 N N . ALA A 1 80 ? 1.191 -3.840 -7.449 1.00 94.44 80 ALA A N 1
ATOM 606 C CA . ALA A 1 80 ? 0.300 -4.655 -6.623 1.00 94.44 80 ALA A CA 1
ATOM 607 C C . ALA A 1 80 ? 0.131 -4.083 -5.202 1.00 94.44 80 ALA A C 1
ATOM 609 O O . ALA A 1 80 ? -0.947 -4.157 -4.616 1.00 94.44 80 ALA A O 1
ATOM 610 N N . THR A 1 81 ? 1.188 -3.485 -4.642 1.00 95.19 81 THR A N 1
ATOM 611 C CA . THR A 1 81 ? 1.136 -2.807 -3.339 1.00 95.19 81 THR A CA 1
ATOM 612 C C . THR A 1 81 ? 0.242 -1.573 -3.379 1.00 95.19 81 THR A C 1
ATOM 614 O O . THR A 1 81 ? -0.604 -1.415 -2.501 1.00 95.19 81 THR A O 1
ATOM 617 N N . HIS A 1 82 ? 0.407 -0.715 -4.385 1.00 94.25 82 HIS A N 1
ATOM 618 C CA . HIS A 1 82 ? -0.430 0.465 -4.576 1.00 94.25 82 HIS A CA 1
ATOM 619 C C . HIS A 1 82 ? -1.904 0.060 -4.725 1.00 94.25 82 HIS A C 1
ATOM 621 O O . HIS A 1 82 ? -2.742 0.518 -3.946 1.00 94.25 82 HIS A O 1
ATOM 627 N N . ALA A 1 83 ? -2.194 -0.899 -5.610 1.00 91.69 83 ALA A N 1
ATOM 628 C CA . ALA A 1 83 ? -3.535 -1.446 -5.812 1.00 91.69 83 ALA A CA 1
ATOM 629 C C . ALA A 1 83 ? -4.142 -2.033 -4.524 1.00 91.69 83 ALA A C 1
ATOM 631 O O . ALA A 1 83 ? -5.311 -1.804 -4.236 1.00 91.69 83 ALA A O 1
ATOM 632 N N . ALA A 1 84 ? -3.354 -2.732 -3.700 1.00 92.56 84 ALA A N 1
ATOM 633 C CA . ALA A 1 84 ? -3.830 -3.286 -2.430 1.00 92.56 84 ALA A CA 1
ATOM 634 C C . ALA A 1 84 ? -4.103 -2.219 -1.352 1.00 92.56 84 ALA A C 1
ATOM 636 O O . ALA A 1 84 ? -4.930 -2.438 -0.466 1.00 92.56 84 ALA A O 1
ATOM 637 N N . LEU A 1 85 ? -3.408 -1.075 -1.385 1.00 93.88 85 LEU A N 1
ATOM 638 C CA . LEU A 1 85 ? -3.591 0.008 -0.412 1.00 93.88 85 LEU A CA 1
ATOM 639 C C . LEU A 1 85 ? -4.716 0.978 -0.797 1.00 93.88 85 LEU A C 1
ATOM 641 O O . LEU A 1 85 ? -5.308 1.581 0.103 1.00 93.88 85 LEU A O 1
ATOM 645 N N . LEU A 1 86 ? -5.046 1.106 -2.086 1.00 91.12 86 LEU A N 1
ATOM 646 C CA . LEU A 1 86 ? -6.113 1.988 -2.571 1.00 91.12 86 LEU A CA 1
ATOM 647 C C . LEU A 1 86 ? -7.475 1.736 -1.889 1.00 91.12 86 LEU A C 1
ATOM 649 O O . LEU A 1 86 ? -8.025 2.694 -1.340 1.00 91.12 86 LEU A O 1
ATOM 653 N N . PRO A 1 87 ? -7.994 0.493 -1.796 1.00 89.88 87 PRO A N 1
ATOM 654 C CA . PRO A 1 87 ? -9.258 0.214 -1.111 1.00 89.88 87 PRO A CA 1
ATOM 655 C C . PRO A 1 87 ? -9.218 0.591 0.379 1.00 89.88 87 PRO A C 1
ATOM 657 O O . PRO A 1 87 ? -10.201 1.053 0.951 1.00 89.88 87 PRO A O 1
ATOM 660 N N . VAL A 1 88 ? -8.053 0.460 1.021 1.00 90.94 88 VAL A N 1
ATOM 661 C CA . VAL A 1 88 ? -7.872 0.821 2.435 1.00 90.94 88 VAL A CA 1
ATOM 662 C C . VAL A 1 88 ? -7.865 2.344 2.631 1.00 90.94 88 VAL A C 1
ATOM 664 O O . VAL A 1 88 ? -8.406 2.850 3.619 1.00 90.94 88 VAL A O 1
ATOM 667 N N . ALA A 1 89 ? -7.248 3.086 1.707 1.00 87.12 89 ALA A N 1
ATOM 668 C CA . ALA A 1 89 ? -7.154 4.546 1.742 1.00 87.12 89 ALA A CA 1
ATOM 669 C C . ALA A 1 89 ? -8.472 5.239 1.333 1.00 87.12 89 ALA A C 1
ATOM 671 O O . ALA A 1 89 ? -8.850 6.272 1.920 1.00 87.12 89 ALA A O 1
ATOM 672 N N . TYR A 1 90 ? -9.190 4.637 0.378 1.00 84.06 90 TYR A N 1
ATOM 673 C CA . TYR A 1 90 ? -10.401 5.155 -0.264 1.00 84.06 90 TYR A CA 1
ATOM 674 C C . TYR A 1 90 ? -11.580 4.158 -0.254 1.00 84.06 90 TYR A C 1
ATOM 676 O O . TYR A 1 90 ? -12.151 3.857 -1.301 1.00 84.06 90 TYR A O 1
ATOM 684 N N . PRO A 1 91 ? -12.043 3.708 0.924 1.00 70.12 91 PRO A N 1
ATOM 685 C CA . PRO A 1 91 ? -13.060 2.657 1.029 1.00 70.12 91 PRO A CA 1
ATOM 686 C C . PRO A 1 91 ? -14.468 3.046 0.541 1.00 70.12 91 PRO A C 1
ATOM 688 O O . PRO A 1 91 ? -15.353 2.205 0.534 1.00 70.12 91 PRO A O 1
ATOM 691 N N . ASN A 1 92 ? -14.698 4.312 0.168 1.00 67.75 92 ASN A N 1
ATOM 692 C CA . ASN A 1 92 ? -15.988 4.760 -0.385 1.00 67.75 92 ASN A CA 1
ATOM 693 C C . ASN A 1 92 ? -15.970 4.861 -1.917 1.00 67.75 92 ASN A C 1
ATOM 695 O O . ASN A 1 92 ? -17.013 5.108 -2.507 1.00 67.75 92 ASN A O 1
ATOM 699 N N . ILE A 1 93 ? -14.790 4.768 -2.535 1.00 68.38 93 ILE A N 1
ATOM 700 C CA . ILE A 1 93 ? -14.636 4.810 -3.997 1.00 68.38 93 ILE A CA 1
ATOM 701 C C . ILE A 1 93 ? -14.632 3.380 -4.545 1.00 68.38 93 ILE A C 1
ATOM 703 O O . ILE A 1 93 ? -15.119 3.124 -5.637 1.00 68.38 93 ILE A O 1
ATOM 707 N N . ILE A 1 94 ? -14.108 2.444 -3.755 1.00 69.56 94 ILE A N 1
ATOM 708 C CA . ILE A 1 94 ? -13.998 1.029 -4.092 1.00 69.56 94 ILE A CA 1
ATOM 709 C C . ILE A 1 94 ? -14.882 0.266 -3.110 1.00 69.56 94 ILE A C 1
ATOM 711 O O . ILE A 1 94 ? -14.819 0.537 -1.910 1.00 69.56 94 ILE A O 1
ATOM 715 N N . ASP A 1 95 ? -15.692 -0.676 -3.596 1.00 72.56 95 ASP A N 1
ATOM 716 C CA . ASP A 1 95 ? -16.455 -1.562 -2.716 1.00 72.56 95 ASP A CA 1
ATOM 717 C C . ASP A 1 95 ? -15.479 -2.319 -1.805 1.00 72.56 95 ASP A C 1
ATOM 719 O O . ASP A 1 95 ? -14.600 -3.050 -2.270 1.00 72.56 95 ASP A O 1
ATOM 723 N N . THR A 1 96 ? -15.562 -2.066 -0.498 1.00 73.19 96 THR A N 1
ATOM 724 C CA . THR A 1 96 ? -14.595 -2.579 0.473 1.00 73.19 96 THR A CA 1
ATOM 725 C C . THR A 1 96 ? -15.260 -3.268 1.649 1.00 73.19 96 THR A C 1
ATOM 727 O O . THR A 1 96 ? -16.361 -2.893 2.059 1.00 73.19 96 THR A O 1
ATOM 730 N N . PRO A 1 97 ? -14.574 -4.254 2.261 1.00 76.62 97 PRO A N 1
ATOM 731 C CA . PRO A 1 97 ? -15.085 -4.913 3.450 1.00 76.62 97 PRO A CA 1
ATOM 732 C C . PRO A 1 97 ? -15.337 -3.884 4.553 1.00 76.62 97 PRO A C 1
ATOM 734 O O . PRO A 1 97 ? -14.406 -3.230 5.032 1.00 76.62 97 PRO A O 1
ATOM 737 N N . SER A 1 98 ? -16.590 -3.763 4.982 1.00 82.56 98 SER A N 1
ATOM 738 C CA . SER A 1 98 ? -16.970 -2.907 6.100 1.00 82.56 98 SER A CA 1
ATOM 739 C C . SER A 1 98 ? -16.867 -3.658 7.429 1.00 82.56 98 SER A C 1
ATOM 741 O O . SER A 1 98 ? -17.093 -4.868 7.530 1.00 82.56 98 SER A O 1
ATOM 743 N N . ILE A 1 99 ? -16.497 -2.939 8.488 1.00 87.62 99 ILE A N 1
ATOM 744 C CA . ILE A 1 99 ? -16.469 -3.487 9.845 1.00 87.62 99 ILE A CA 1
ATOM 745 C C . ILE A 1 99 ? -17.902 -3.739 10.321 1.00 87.62 99 ILE A C 1
ATOM 747 O O . ILE A 1 99 ? -18.679 -2.812 10.533 1.00 87.62 99 ILE A O 1
ATOM 751 N N . THR A 1 100 ? -18.233 -5.005 10.569 1.00 88.00 100 THR A N 1
ATOM 752 C CA . THR A 1 100 ? -19.487 -5.366 11.238 1.00 88.00 100 THR A CA 1
ATOM 753 C C . THR A 1 100 ? -19.390 -5.136 12.748 1.00 88.00 100 THR A C 1
ATOM 755 O O . THR A 1 100 ? -18.311 -5.207 13.346 1.00 88.00 100 THR A O 1
ATOM 758 N N . ARG A 1 101 ? -20.534 -4.942 13.412 1.00 88.50 101 ARG A N 1
ATOM 759 C CA . ARG A 1 101 ? -20.601 -4.773 14.875 1.00 88.50 101 ARG A CA 1
ATOM 760 C C . ARG A 1 101 ? -19.891 -5.902 15.652 1.00 88.50 101 ARG A C 1
ATOM 762 O O . ARG A 1 101 ? -19.077 -5.590 16.523 1.00 88.50 101 ARG A O 1
ATOM 769 N N . PRO A 1 102 ? -20.096 -7.205 15.344 1.00 89.50 102 PRO A N 1
ATOM 770 C CA . PRO A 1 102 ? -19.372 -8.288 16.021 1.00 89.50 102 PRO A CA 1
ATOM 771 C C . PRO A 1 102 ? -17.857 -8.257 15.786 1.00 89.50 102 PRO A C 1
ATOM 773 O O . PRO A 1 102 ? -17.090 -8.705 16.642 1.00 89.50 102 PRO A O 1
ATOM 776 N N . PHE A 1 103 ? -17.419 -7.745 14.636 1.00 90.19 103 PHE A N 1
ATOM 777 C CA . PHE A 1 103 ? -16.007 -7.597 14.293 1.00 90.19 103 PHE A CA 1
ATOM 778 C C . PHE A 1 103 ? -15.359 -6.476 15.117 1.00 90.19 103 PHE A C 1
ATOM 780 O O . PHE A 1 103 ? -14.336 -6.705 15.769 1.00 90.19 103 PHE A O 1
ATOM 787 N N . ALA A 1 104 ? -16.012 -5.308 15.187 1.00 91.81 104 ALA A N 1
ATOM 788 C CA . ALA A 1 104 ? -15.595 -4.184 16.027 1.00 91.81 104 ALA A CA 1
ATOM 789 C C . ALA A 1 104 ? -15.478 -4.592 17.501 1.00 91.81 104 ALA A C 1
ATOM 791 O O . ALA A 1 104 ? -14.436 -4.370 18.122 1.00 91.81 104 ALA A O 1
ATOM 792 N N . ILE A 1 105 ? -16.505 -5.268 18.039 1.00 92.19 105 ILE A N 1
ATOM 793 C CA . ILE A 1 105 ? -16.510 -5.763 19.424 1.00 92.19 105 ILE A CA 1
ATOM 794 C C . ILE A 1 105 ? -15.258 -6.593 19.693 1.00 92.19 105 ILE A C 1
ATOM 796 O O . ILE A 1 105 ? -14.575 -6.349 20.685 1.00 92.19 105 ILE A O 1
ATOM 800 N N . GLN A 1 106 ? -14.920 -7.553 18.829 1.00 91.38 106 GLN A N 1
ATOM 801 C CA . GLN A 1 106 ? -13.774 -8.437 19.058 1.00 91.38 106 GLN A CA 1
ATOM 802 C C . GLN A 1 106 ? -12.448 -7.674 19.115 1.00 91.38 106 GLN A C 1
ATOM 804 O O . GLN A 1 106 ? -11.664 -7.889 20.043 1.00 91.38 106 GLN A O 1
ATOM 809 N N . MET A 1 107 ? -12.201 -6.767 18.169 1.00 93.12 107 MET A N 1
ATOM 810 C CA . MET A 1 107 ? -10.947 -6.008 18.111 1.00 93.12 107 MET A CA 1
ATOM 811 C C . MET A 1 107 ? -10.830 -5.003 19.260 1.00 93.12 107 MET A C 1
ATOM 813 O O . MET A 1 107 ? -9.794 -4.937 19.922 1.00 93.12 107 MET A O 1
ATOM 817 N N . ILE A 1 108 ? -11.904 -4.271 19.564 1.00 93.19 108 ILE A N 1
ATOM 818 C CA . ILE A 1 108 ? -11.905 -3.276 20.644 1.00 93.19 108 ILE A CA 1
ATOM 819 C C . ILE A 1 108 ? -11.818 -3.976 22.008 1.00 93.19 108 ILE A C 1
ATOM 821 O O . ILE A 1 108 ? -11.081 -3.535 22.885 1.00 93.19 108 ILE A O 1
ATOM 825 N N . SER A 1 109 ? -12.438 -5.145 22.182 1.00 91.12 109 SER A N 1
ATOM 826 C CA . SER A 1 109 ? -12.269 -5.951 23.405 1.00 91.12 109 SER A CA 1
ATOM 827 C C . SER A 1 109 ? -10.804 -6.310 23.683 1.00 91.12 109 SER A C 1
ATOM 829 O O . SER A 1 109 ? -10.387 -6.389 24.842 1.00 91.12 109 SER A O 1
ATOM 831 N N . ALA A 1 110 ? -10.002 -6.532 22.634 1.00 90.38 110 ALA A N 1
ATOM 832 C CA . ALA A 1 110 ? -8.572 -6.787 22.783 1.00 90.38 110 ALA A CA 1
ATOM 833 C C . ALA A 1 110 ? -7.798 -5.543 23.245 1.00 90.38 110 ALA A C 1
ATOM 835 O O . ALA A 1 110 ? -6.830 -5.683 23.997 1.00 90.38 110 ALA A O 1
ATOM 836 N N . LEU A 1 111 ? -8.230 -4.336 22.859 1.00 90.25 111 LEU A N 1
ATOM 837 C CA . LEU A 1 111 ? -7.704 -3.082 23.406 1.00 90.25 111 LEU A CA 1
ATOM 838 C C . LEU A 1 111 ? -7.952 -3.014 24.916 1.00 90.25 111 LEU A C 1
ATOM 840 O O . LEU A 1 111 ? -6.993 -2.963 25.680 1.00 90.25 111 LEU A O 1
ATOM 844 N N . PHE A 1 112 ? -9.209 -3.123 25.355 1.00 89.19 112 PHE A N 1
ATOM 845 C CA . PHE A 1 112 ? -9.588 -3.025 26.775 1.00 89.19 112 PHE A CA 1
ATOM 846 C C . PHE A 1 112 ? -8.825 -4.008 27.661 1.00 89.19 112 PHE A C 1
ATOM 848 O O . PHE A 1 112 ? -8.307 -3.636 28.714 1.00 89.19 112 PHE A O 1
ATOM 855 N N . ARG A 1 113 ? -8.688 -5.259 27.206 1.00 86.31 113 ARG A N 1
ATOM 856 C CA . ARG A 1 113 ? -7.932 -6.276 27.941 1.00 86.31 113 ARG A CA 1
ATOM 857 C C . ARG A 1 113 ? -6.452 -5.917 28.073 1.00 86.31 113 ARG A C 1
ATOM 859 O O . ARG A 1 113 ? -5.881 -6.078 29.145 1.00 86.31 113 ARG A O 1
ATOM 866 N N . THR A 1 114 ? -5.834 -5.443 26.994 1.00 86.44 114 THR A N 1
ATOM 867 C CA . THR A 1 114 ? -4.412 -5.049 26.972 1.00 86.44 114 THR A CA 1
ATOM 868 C C . THR A 1 114 ? -4.128 -3.818 27.840 1.00 86.44 114 THR A C 1
ATOM 870 O O . THR A 1 114 ? -2.991 -3.609 28.270 1.00 86.44 114 THR A O 1
ATOM 873 N N . MET A 1 115 ? -5.167 -3.025 28.101 1.00 84.94 115 MET A N 1
ATOM 874 C CA . MET A 1 115 ? -5.160 -1.865 28.991 1.00 84.94 115 MET A CA 1
ATOM 875 C C . MET A 1 115 ? -5.429 -2.227 30.459 1.00 84.94 115 MET A C 1
ATOM 877 O O . MET A 1 115 ? -5.406 -1.345 31.308 1.00 84.94 115 MET A O 1
ATOM 881 N N . GLY A 1 116 ? -5.718 -3.497 30.769 1.00 82.00 116 GLY A N 1
ATOM 882 C CA . GLY A 1 116 ? -6.068 -3.923 32.125 1.00 82.00 116 GLY A CA 1
ATOM 883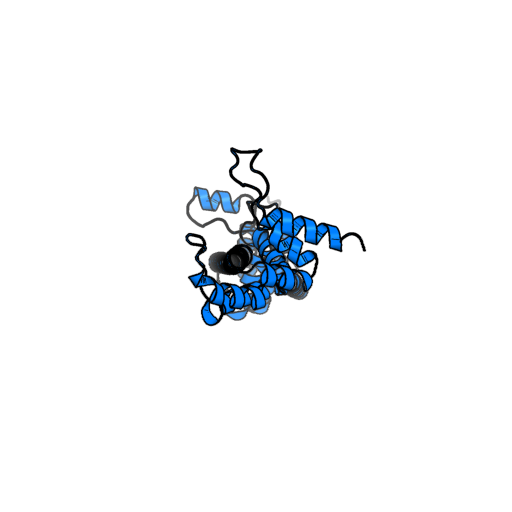 C C . GLY A 1 116 ? -7.403 -3.367 32.626 1.00 82.00 116 GLY A C 1
ATOM 884 O O . GLY A 1 116 ? -7.640 -3.388 33.831 1.00 82.00 116 GLY A O 1
ATOM 885 N N . LYS A 1 117 ? -8.277 -2.873 31.732 1.00 78.44 117 LYS A N 1
ATOM 886 C CA . LYS A 1 117 ? -9.572 -2.325 32.146 1.00 78.44 117 LYS A CA 1
ATOM 887 C C . LYS A 1 117 ? -10.450 -3.433 32.745 1.00 78.44 117 LYS A C 1
ATOM 889 O O . LYS A 1 117 ? -10.578 -4.499 32.125 1.00 78.44 117 LYS A O 1
ATOM 894 N N . PRO A 1 118 ? -11.027 -3.219 33.941 1.00 76.19 118 PRO A N 1
ATOM 895 C CA . PRO A 1 118 ? -11.903 -4.193 34.578 1.00 76.19 118 PRO A CA 1
ATOM 896 C C . PRO A 1 118 ? -13.173 -4.415 33.747 1.00 76.19 118 PRO A C 1
ATOM 898 O O . PRO A 1 118 ? -13.547 -3.613 32.897 1.00 76.19 118 PRO A O 1
ATOM 901 N N . LYS A 1 119 ? -13.856 -5.537 33.983 1.00 75.44 119 LYS A N 1
ATOM 902 C CA . LYS A 1 119 ? -15.171 -5.809 33.381 1.00 75.44 119 LYS A CA 1
ATOM 903 C C . LYS A 1 119 ? -16.276 -5.139 34.201 1.00 75.44 119 LYS A C 1
ATOM 905 O O . LYS A 1 119 ? -17.143 -5.828 34.732 1.00 75.44 119 LYS A O 1
ATOM 910 N N . ASP A 1 120 ? -16.188 -3.828 34.360 1.00 82.38 120 ASP A N 1
ATOM 911 C CA . ASP A 1 120 ? -17.188 -3.019 35.051 1.00 82.38 120 ASP A CA 1
ATOM 912 C C . ASP A 1 120 ? -18.186 -2.386 34.070 1.00 82.38 120 ASP A C 1
ATOM 914 O O . ASP A 1 120 ? -18.091 -2.542 32.847 1.00 82.38 120 ASP A O 1
ATOM 918 N N . THR A 1 121 ? -19.194 -1.714 34.625 1.00 81.94 121 THR A N 1
ATOM 919 C CA . THR A 1 121 ? -20.236 -1.015 33.864 1.00 81.94 121 THR A CA 1
ATOM 920 C C . THR A 1 121 ? -19.659 0.080 32.979 1.00 81.94 121 THR A C 1
ATOM 922 O O . THR A 1 121 ? -20.086 0.217 31.836 1.00 81.94 121 THR A O 1
ATOM 925 N N . ASP A 1 122 ? -18.650 0.796 33.466 1.00 84.56 122 ASP A N 1
ATOM 926 C CA . ASP A 1 122 ? -18.061 1.942 32.775 1.00 84.56 122 ASP A CA 1
ATOM 927 C C . ASP A 1 122 ? -17.241 1.486 31.564 1.00 84.56 122 ASP A C 1
ATOM 929 O O . ASP A 1 122 ? -17.353 2.044 30.471 1.00 84.56 122 ASP A O 1
ATOM 933 N N . SER A 1 123 ? -16.477 0.400 31.705 1.00 85.19 123 SER A N 1
ATOM 934 C CA . SER A 1 123 ? -15.752 -0.203 30.586 1.00 85.19 123 SER A CA 1
ATOM 935 C C . SER A 1 123 ? -16.697 -0.832 29.562 1.00 85.19 123 SER A C 1
ATOM 937 O O . SER A 1 123 ? -16.426 -0.776 28.361 1.00 85.19 123 SER A O 1
ATOM 939 N N . ALA A 1 124 ? -17.810 -1.419 30.008 1.00 86.44 124 ALA A N 1
ATOM 940 C CA . ALA A 1 124 ? -18.835 -1.943 29.109 1.00 86.44 124 ALA A CA 1
ATOM 941 C C . ALA A 1 124 ? -19.547 -0.821 28.332 1.00 86.44 124 ALA A C 1
ATOM 943 O O . ALA A 1 124 ? -19.765 -0.974 27.129 1.00 86.44 124 ALA A O 1
ATOM 944 N N . ALA A 1 125 ? -19.853 0.302 28.989 1.00 88.00 125 ALA A N 1
ATOM 945 C CA . ALA A 1 125 ? -20.427 1.488 28.358 1.00 88.00 125 ALA A CA 1
ATOM 946 C C . ALA A 1 125 ? -19.470 2.072 27.312 1.00 88.00 125 ALA A C 1
ATOM 948 O O . ALA A 1 125 ? -19.839 2.182 26.146 1.00 88.00 125 ALA A O 1
ATOM 949 N N . LEU A 1 126 ? -18.202 2.301 27.676 1.00 89.94 126 LEU A N 1
ATOM 950 C CA . LEU A 1 126 ? -17.201 2.816 26.739 1.00 89.94 126 LEU A CA 1
ATOM 951 C C . LEU A 1 126 ? -16.978 1.873 25.547 1.00 89.94 126 LEU A C 1
ATOM 953 O O . LEU A 1 126 ? -16.801 2.332 24.420 1.00 89.94 126 LEU A O 1
ATOM 957 N N . LEU A 1 127 ? -16.968 0.553 25.769 1.00 90.31 127 LEU A N 1
ATOM 958 C CA . LEU A 1 127 ? -16.877 -0.423 24.680 1.00 90.31 127 LEU A CA 1
ATOM 959 C C . LEU A 1 127 ? -18.070 -0.286 23.734 1.00 90.31 127 LEU A C 1
ATOM 961 O O . LEU A 1 127 ? -17.877 -0.305 22.521 1.00 90.31 127 LEU A O 1
ATOM 965 N N . ASN A 1 128 ? -19.279 -0.160 24.282 1.00 89.94 128 ASN A N 1
ATOM 966 C CA . ASN A 1 128 ? -20.483 0.018 23.486 1.00 89.94 128 ASN A CA 1
ATOM 967 C C . ASN A 1 128 ? -20.409 1.317 22.674 1.00 89.94 128 ASN A C 1
ATOM 969 O O . ASN A 1 128 ? -20.571 1.257 21.462 1.00 89.94 128 ASN A O 1
ATOM 973 N N . ASP A 1 129 ? -20.024 2.442 23.280 1.00 89.75 129 ASP A N 1
ATOM 974 C CA . ASP A 1 129 ? -19.847 3.722 22.578 1.00 89.75 129 ASP A CA 1
ATOM 975 C C . ASP A 1 129 ? -18.839 3.605 21.423 1.00 89.75 129 ASP A C 1
ATOM 977 O O . ASP A 1 129 ? -19.058 4.083 20.307 1.00 89.75 129 ASP A O 1
ATOM 981 N N . CYS A 1 130 ? -17.733 2.898 21.654 1.00 91.50 130 CYS A N 1
ATOM 982 C CA . CYS A 1 130 ? -16.729 2.629 20.626 1.00 91.50 130 CYS A CA 1
ATOM 983 C C . CYS A 1 130 ? -17.215 1.695 19.521 1.00 91.50 130 CYS A C 1
ATOM 985 O O . CYS A 1 130 ? -16.649 1.703 18.439 1.00 91.50 130 CYS A O 1
ATOM 987 N N . VAL A 1 131 ? -18.219 0.866 19.771 1.00 91.25 131 VAL A N 1
ATOM 988 C CA . VAL A 1 131 ? -18.798 -0.032 18.768 1.00 91.25 131 VAL A CA 1
ATOM 989 C C . VAL A 1 131 ? -19.903 0.678 17.985 1.00 91.25 131 VAL A C 1
ATOM 991 O O . VAL A 1 131 ? -20.006 0.489 16.775 1.00 91.25 131 VAL A O 1
ATOM 994 N N . GLU A 1 132 ? -20.682 1.539 18.639 1.00 89.38 132 GLU A N 1
ATOM 995 C CA . GLU A 1 132 ? -21.753 2.316 18.006 1.00 89.38 132 GLU A CA 1
ATOM 996 C C . GLU A 1 132 ? -21.226 3.313 16.964 1.00 89.38 132 GLU A C 1
ATOM 998 O O . GLU A 1 132 ? -21.955 3.673 16.043 1.00 89.38 132 GLU A O 1
ATOM 1003 N N . MET A 1 133 ? -19.940 3.689 17.003 1.00 88.12 133 MET A N 1
ATOM 1004 C CA . MET A 1 133 ? -19.349 4.505 15.930 1.00 88.12 133 MET A CA 1
ATOM 1005 C C . MET A 1 133 ? -19.379 3.830 14.549 1.00 88.12 133 MET A C 1
ATOM 1007 O O . MET A 1 133 ? -19.275 4.529 13.548 1.00 88.12 133 MET A O 1
ATOM 1011 N N . PHE A 1 134 ? -19.501 2.497 14.501 1.00 87.56 134 PHE A N 1
ATOM 1012 C CA . PHE A 1 134 ? -19.590 1.704 13.270 1.00 87.56 134 PHE A CA 1
ATOM 1013 C C . PHE A 1 134 ? -21.040 1.464 12.825 1.00 87.56 134 PHE A C 1
ATOM 1015 O O . PHE A 1 134 ? -21.275 0.761 11.842 1.00 87.56 134 PHE A O 1
ATOM 1022 N N . ALA A 1 135 ? -22.029 1.998 13.548 1.00 84.69 135 ALA A N 1
ATOM 1023 C CA . ALA A 1 135 ? -23.419 1.919 13.127 1.00 84.69 135 ALA A CA 1
ATOM 1024 C C . ALA A 1 135 ? -23.633 2.761 11.850 1.00 84.69 135 ALA A C 1
ATOM 1026 O O . ALA A 1 135 ? -23.104 3.873 11.773 1.00 84.69 135 ALA A O 1
ATOM 1027 N N . PRO A 1 136 ? -24.453 2.309 10.879 1.00 76.75 136 PRO A N 1
ATOM 1028 C CA . PRO A 1 136 ? -24.659 3.012 9.605 1.00 76.75 136 PRO A CA 1
ATOM 1029 C C . PRO A 1 136 ? -25.084 4.486 9.734 1.00 76.75 136 PRO A C 1
ATOM 1031 O O . PRO A 1 136 ? -24.784 5.290 8.861 1.00 76.75 136 PRO A O 1
ATOM 1034 N N . GLY A 1 137 ? -25.762 4.855 10.828 1.00 79.00 137 GLY A N 1
ATOM 1035 C CA . GLY A 1 137 ? -26.206 6.230 11.086 1.00 79.00 137 GLY A CA 1
ATOM 1036 C C . GLY A 1 137 ? -25.202 7.124 11.826 1.00 79.00 137 GLY A C 1
ATOM 1037 O O . GLY A 1 137 ? -25.418 8.330 11.897 1.00 79.00 137 GLY A O 1
ATOM 1038 N N . SER A 1 138 ? -24.115 6.577 12.383 1.00 82.12 138 SER A N 1
ATOM 1039 C CA . SER A 1 138 ? -23.159 7.347 13.203 1.00 82.12 138 SER A CA 1
ATOM 1040 C C . SER A 1 138 ? -22.444 8.436 12.398 1.00 82.12 138 SER A C 1
ATOM 1042 O O . SER A 1 138 ? -22.255 9.553 12.887 1.00 82.12 138 SER A O 1
ATOM 1044 N N . ASP A 1 139 ? -22.067 8.129 11.157 1.00 79.50 139 ASP A N 1
ATOM 1045 C CA . ASP A 1 139 ? -21.378 9.081 10.285 1.00 79.50 139 ASP A CA 1
ATOM 1046 C C . ASP A 1 139 ? -22.318 10.202 9.825 1.00 79.50 139 ASP A C 1
ATOM 1048 O O . ASP A 1 139 ? -21.936 11.369 9.891 1.00 79.50 139 ASP A O 1
ATOM 1052 N N . ALA A 1 140 ? -23.567 9.869 9.474 1.00 79.00 140 ALA A N 1
ATOM 1053 C CA . ALA A 1 140 ? -24.587 10.852 9.104 1.00 79.00 140 ALA A CA 1
ATOM 1054 C C . ALA A 1 140 ? -24.891 11.828 10.254 1.00 79.00 140 ALA A C 1
ATOM 1056 O O . ALA A 1 140 ? -25.003 13.031 10.035 1.00 79.00 140 ALA A O 1
ATOM 1057 N N . ILE A 1 141 ? -24.968 11.330 11.496 1.00 79.38 141 ILE A N 1
ATOM 1058 C CA . ILE A 1 141 ? -25.134 12.179 12.685 1.00 79.38 141 ILE A CA 1
ATOM 1059 C C . ILE A 1 141 ? -23.910 13.080 12.872 1.00 79.38 141 ILE A C 1
ATOM 1061 O O . ILE A 1 141 ? -24.062 14.273 13.126 1.00 79.38 141 ILE A O 1
ATOM 1065 N N . GLY A 1 142 ? -22.700 12.532 12.742 1.00 77.69 142 GLY A N 1
ATOM 1066 C CA . GLY A 1 142 ? -21.463 13.303 12.873 1.00 77.69 142 GLY A CA 1
ATOM 1067 C C . GLY A 1 142 ? -21.374 14.450 11.873 1.00 77.69 142 GLY A C 1
ATOM 1068 O O . GLY A 1 142 ? -21.069 15.576 12.258 1.00 77.69 142 GLY A O 1
ATOM 1069 N N . GLU A 1 143 ? -21.707 14.174 10.613 1.00 80.88 143 GLU A N 1
ATOM 1070 C CA . GLU A 1 143 ? -21.724 15.162 9.535 1.00 80.88 143 GLU A CA 1
ATOM 1071 C C . GLU A 1 143 ? -22.806 16.226 9.745 1.00 80.88 143 GLU A C 1
ATOM 1073 O O . GLU A 1 143 ? -22.498 17.416 9.728 1.00 80.88 143 GLU A O 1
ATOM 1078 N N . ALA A 1 144 ? -24.046 15.817 10.035 1.00 81.69 144 ALA A N 1
ATOM 1079 C CA . ALA A 1 144 ? -25.161 16.741 10.245 1.00 81.69 144 ALA A CA 1
ATOM 1080 C C . ALA A 1 144 ? -24.969 17.654 11.468 1.00 81.69 144 ALA A C 1
ATOM 1082 O O . ALA A 1 144 ? -25.435 18.791 11.477 1.00 81.69 144 ALA A O 1
ATOM 1083 N N . THR A 1 145 ? -24.300 17.162 12.514 1.00 81.88 145 THR A N 1
ATOM 1084 C CA . THR A 1 145 ? -24.088 17.911 13.766 1.00 81.88 145 THR A CA 1
ATOM 1085 C C . THR A 1 145 ? -22.745 18.639 13.824 1.00 81.88 145 THR A C 1
ATOM 1087 O O . THR A 1 145 ? -22.547 19.478 14.700 1.00 81.88 145 THR A O 1
ATOM 1090 N N . GLY A 1 146 ? -21.795 18.302 12.946 1.00 79.56 146 GLY A N 1
ATOM 1091 C CA . GLY A 1 146 ? -20.416 18.797 12.998 1.00 79.56 146 GLY A CA 1
ATOM 1092 C C . GLY A 1 146 ? -19.613 18.322 14.219 1.00 79.56 146 GLY A C 1
ATOM 1093 O O . GLY A 1 146 ? -18.477 18.757 14.408 1.00 79.56 146 GLY A O 1
ATOM 1094 N N . LEU A 1 147 ? -20.171 17.435 15.053 1.00 77.62 147 LEU A N 1
ATOM 1095 C CA . LEU A 1 147 ? -19.552 16.999 16.310 1.00 77.62 147 LEU A CA 1
ATOM 1096 C C . LEU A 1 147 ? -18.353 16.071 16.084 1.00 77.62 147 LEU A C 1
ATOM 1098 O O . LEU A 1 147 ? -17.417 16.056 16.884 1.00 77.62 147 LEU A O 1
ATOM 1102 N N . TRP A 1 148 ? -18.362 15.285 15.005 1.00 79.12 148 TRP A N 1
ATOM 1103 C CA . TRP A 1 148 ? -17.228 14.451 14.611 1.00 79.12 148 TRP A CA 1
ATOM 1104 C C . TRP A 1 148 ? -17.196 14.204 13.107 1.00 79.12 148 TRP A C 1
ATOM 1106 O O . TRP A 1 148 ? -18.218 14.187 12.429 1.00 79.12 148 TRP A O 1
ATOM 1116 N N . LYS A 1 149 ? -15.993 13.948 12.586 1.00 76.38 149 LYS A N 1
ATOM 1117 C CA . LYS A 1 149 ? -15.815 13.526 11.193 1.00 76.38 149 LYS A CA 1
ATOM 1118 C C . LYS A 1 149 ? -16.159 12.040 11.039 1.00 76.38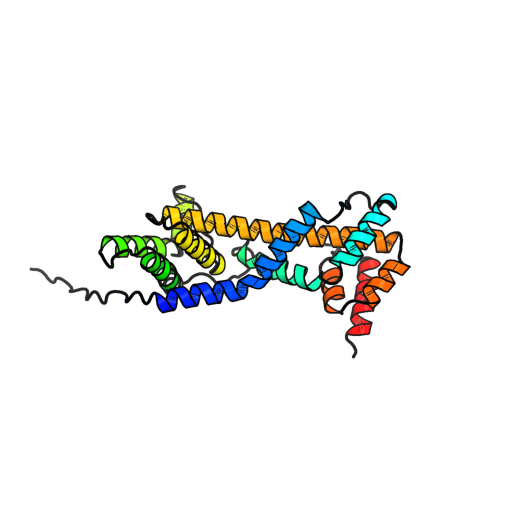 149 LYS A C 1
ATOM 1120 O O . LYS A 1 149 ? -15.783 11.268 11.930 1.00 76.38 149 LYS A O 1
ATOM 1125 N N . PRO A 1 150 ? -16.774 11.636 9.912 1.00 74.56 150 PRO A N 1
ATOM 1126 C CA . PRO A 1 150 ? -17.000 10.235 9.584 1.00 74.56 150 PRO A CA 1
ATOM 1127 C C . PRO A 1 150 ? -15.735 9.390 9.731 1.00 74.56 150 PRO A C 1
ATOM 1129 O O . PRO A 1 150 ? -14.639 9.814 9.330 1.00 74.56 150 PRO A O 1
ATOM 1132 N N . VAL A 1 151 ? -15.872 8.198 10.307 1.00 73.69 151 VAL A N 1
ATOM 1133 C CA . VAL A 1 151 ? -14.738 7.287 10.491 1.00 73.69 151 VAL A CA 1
ATOM 1134 C C . VAL A 1 151 ? -14.755 6.226 9.405 1.00 73.69 151 VAL A C 1
ATOM 1136 O O . VAL A 1 151 ? -15.778 5.645 9.081 1.00 73.69 151 VAL A O 1
ATOM 1139 N N . ARG A 1 152 ? -13.593 5.962 8.801 1.00 78.00 152 ARG A N 1
ATOM 1140 C CA . ARG A 1 152 ? -13.508 4.955 7.742 1.00 78.00 152 ARG A CA 1
ATOM 1141 C C . ARG A 1 152 ? -13.535 3.547 8.329 1.00 78.00 152 ARG A C 1
ATOM 1143 O O . ARG A 1 152 ? -12.675 3.187 9.132 1.00 78.00 152 ARG A O 1
ATOM 1150 N N . ASN A 1 153 ? -14.480 2.744 7.850 1.00 83.44 153 ASN A N 1
ATOM 1151 C CA . ASN A 1 153 ? -14.827 1.439 8.411 1.00 83.44 153 ASN A CA 1
ATOM 1152 C C . ASN A 1 153 ? -14.037 0.269 7.806 1.00 83.44 153 ASN A C 1
ATOM 1154 O O . ASN A 1 153 ? -14.561 -0.838 7.721 1.00 83.44 153 ASN A O 1
ATOM 1158 N N . HIS A 1 154 ? -12.780 0.484 7.407 1.00 91.19 154 HIS A N 1
ATOM 1159 C CA . HIS A 1 154 ? -11.946 -0.587 6.861 1.00 91.19 154 HIS A CA 1
ATOM 1160 C C . HIS A 1 154 ? -11.225 -1.364 7.990 1.00 91.19 154 HIS A C 1
ATOM 1162 O O . HIS A 1 154 ? -10.557 -0.735 8.821 1.00 91.19 154 HIS A O 1
ATOM 1168 N N . PRO A 1 155 ? -11.262 -2.715 8.023 1.00 93.69 155 PRO A N 1
ATOM 1169 C CA . PRO A 1 155 ? -10.666 -3.535 9.087 1.00 93.69 155 PRO A CA 1
ATOM 1170 C C . PRO A 1 155 ? -9.200 -3.222 9.407 1.00 93.69 155 PRO A C 1
ATOM 1172 O O . PRO A 1 155 ? -8.817 -3.151 10.574 1.00 93.69 155 PRO A O 1
ATOM 1175 N N . VAL A 1 156 ? -8.378 -2.986 8.378 1.00 95.19 156 VAL A N 1
ATOM 1176 C CA . VAL A 1 156 ? -6.956 -2.619 8.536 1.00 95.19 156 VAL A CA 1
ATOM 1177 C C . VAL A 1 156 ? -6.785 -1.318 9.326 1.00 95.19 156 VAL A C 1
ATOM 1179 O O . VAL A 1 156 ? -5.888 -1.229 10.160 1.00 95.19 156 VAL A O 1
ATOM 1182 N N . ILE A 1 157 ? -7.662 -0.330 9.122 1.00 94.94 157 ILE A N 1
ATOM 1183 C CA . ILE A 1 157 ? -7.598 0.952 9.834 1.00 94.94 157 ILE A CA 1
ATOM 1184 C C . ILE A 1 157 ? -7.889 0.753 11.320 1.00 94.94 157 ILE A C 1
ATOM 1186 O O . ILE A 1 157 ? -7.127 1.238 12.157 1.00 94.94 157 ILE A O 1
ATOM 1190 N N . LEU A 1 158 ? -8.929 -0.018 11.658 1.00 95.19 158 LEU A N 1
ATOM 1191 C CA . LEU A 1 158 ? -9.227 -0.352 13.052 1.00 95.19 158 LEU A CA 1
ATOM 1192 C C . LEU A 1 158 ? -8.093 -1.167 13.691 1.00 95.19 158 LEU A C 1
ATOM 1194 O O . LEU A 1 158 ? -7.712 -0.895 14.827 1.00 95.19 158 LEU A O 1
ATOM 1198 N N . ALA A 1 159 ? -7.517 -2.131 12.967 1.00 96.00 159 ALA A N 1
ATOM 1199 C CA . ALA A 1 159 ? -6.412 -2.947 13.468 1.00 96.00 159 ALA A CA 1
ATOM 1200 C C . ALA A 1 159 ? -5.194 -2.086 13.821 1.00 96.00 159 ALA A C 1
ATOM 1202 O O . ALA A 1 159 ? -4.676 -2.174 14.934 1.00 96.00 159 ALA A O 1
ATOM 1203 N N . LEU A 1 160 ? -4.782 -1.206 12.904 1.00 96.31 160 LEU A N 1
ATOM 1204 C CA . LEU A 1 160 ? -3.675 -0.275 13.117 1.00 96.31 160 LEU A CA 1
ATOM 1205 C C . LEU A 1 160 ? -3.951 0.688 14.279 1.00 96.31 160 LEU A C 1
ATOM 1207 O O . LEU A 1 160 ? -3.065 0.909 15.107 1.00 96.31 160 LEU A O 1
ATOM 1211 N N . ALA A 1 161 ? -5.169 1.228 14.368 1.00 95.31 161 ALA A N 1
ATOM 1212 C CA . ALA A 1 161 ? -5.572 2.129 15.444 1.00 95.31 161 ALA A CA 1
ATOM 1213 C C . ALA A 1 161 ? -5.515 1.443 16.815 1.00 95.31 161 ALA A C 1
ATOM 1215 O O . ALA A 1 161 ? -4.892 1.962 17.742 1.00 95.31 161 ALA A O 1
ATOM 1216 N N . VAL A 1 162 ? -6.089 0.240 16.931 1.00 95.31 162 VAL A N 1
ATOM 1217 C CA . VAL A 1 162 ? -6.049 -0.552 18.167 1.00 95.31 162 VAL A CA 1
ATOM 1218 C C . VAL A 1 162 ? -4.610 -0.882 18.555 1.00 95.31 162 VAL A C 1
ATOM 1220 O O . VAL A 1 162 ? -4.243 -0.687 19.710 1.00 95.31 162 VAL A O 1
ATOM 1223 N N . THR A 1 163 ? -3.771 -1.331 17.618 1.00 95.06 163 THR A N 1
ATOM 1224 C CA . THR A 1 163 ? -2.355 -1.610 17.905 1.00 95.06 163 THR A CA 1
ATOM 1225 C C . THR A 1 163 ? -1.601 -0.357 18.358 1.00 95.06 163 THR A C 1
ATOM 1227 O O . THR A 1 163 ? -0.770 -0.442 19.263 1.00 95.06 163 THR A O 1
ATOM 1230 N N . SER A 1 164 ? -1.906 0.811 17.781 1.00 94.81 164 SER A N 1
ATOM 1231 C CA . SER A 1 164 ? -1.329 2.091 18.208 1.00 94.81 164 SER A CA 1
ATOM 1232 C C . SER A 1 164 ? -1.693 2.413 19.662 1.00 94.81 164 SER A C 1
ATOM 1234 O O . SER A 1 164 ? -0.805 2.614 20.490 1.00 94.81 164 SER A O 1
ATOM 1236 N N . LEU A 1 165 ? -2.983 2.346 20.008 1.00 94.06 165 LEU A N 1
ATOM 1237 C CA . LEU A 1 165 ? -3.478 2.616 21.364 1.00 94.06 165 LEU A CA 1
ATOM 1238 C C . LEU A 1 165 ? -2.961 1.597 22.395 1.00 94.06 165 LEU A C 1
ATOM 1240 O O . LEU A 1 165 ? -2.600 1.949 23.517 1.00 94.06 165 LEU A O 1
ATOM 1244 N N . GLN A 1 166 ? -2.843 0.322 22.010 1.00 92.12 166 GLN A N 1
ATOM 1245 C CA . GLN A 1 166 ? -2.239 -0.715 22.855 1.00 92.12 166 GLN A CA 1
ATOM 1246 C C . GLN A 1 166 ? -0.770 -0.428 23.184 1.00 92.12 166 GLN A C 1
ATOM 1248 O O . GLN A 1 166 ? -0.307 -0.806 24.266 1.00 92.12 166 GLN A O 1
ATOM 1253 N N . ARG A 1 167 ? -0.037 0.202 22.256 1.00 91.38 167 ARG A N 1
ATOM 1254 C CA . ARG A 1 167 ? 1.366 0.585 22.440 1.00 91.38 167 ARG A CA 1
ATOM 1255 C C . ARG A 1 167 ? 1.498 1.826 23.318 1.00 91.38 167 ARG A C 1
ATOM 1257 O O . ARG A 1 167 ? 2.380 1.842 24.168 1.00 91.38 167 ARG A O 1
ATOM 1264 N N . THR A 1 168 ? 0.648 2.836 23.130 1.00 89.00 168 THR A N 1
ATOM 1265 C CA . THR A 1 168 ? 0.698 4.068 23.935 1.00 89.00 168 THR A CA 1
ATOM 1266 C C . THR A 1 168 ? 0.164 3.874 25.349 1.00 89.00 168 THR A C 1
ATOM 1268 O O . THR A 1 168 ? 0.474 4.682 26.215 1.00 89.00 168 THR A O 1
ATOM 1271 N N . LYS A 1 169 ? -0.612 2.807 25.600 1.00 82.00 169 LYS A N 1
ATOM 1272 C CA . LYS A 1 169 ? -1.254 2.531 26.897 1.00 82.00 169 LYS A CA 1
ATOM 1273 C C . LYS A 1 169 ? -2.163 3.668 27.372 1.00 82.00 169 LYS A C 1
ATOM 1275 O O . LYS A 1 169 ? -2.436 3.782 28.564 1.00 82.00 169 LYS A O 1
ATOM 1280 N N . VAL A 1 170 ? -2.687 4.461 26.439 1.00 76.50 170 VAL A N 1
ATOM 1281 C CA . VAL A 1 170 ? -3.667 5.518 26.703 1.00 76.50 170 VAL A CA 1
ATOM 1282 C C . VAL A 1 170 ? -4.929 5.181 25.925 1.00 76.50 170 VAL A C 1
ATOM 1284 O O . VAL A 1 170 ? -4.902 5.098 24.698 1.00 76.50 170 VAL A O 1
ATOM 1287 N N . PHE A 1 171 ? -6.007 4.906 26.660 1.00 86.38 171 PHE A N 1
ATOM 1288 C CA . PHE A 1 171 ? -7.327 4.715 26.081 1.00 86.38 171 PHE A CA 1
ATOM 1289 C C . PHE A 1 171 ? -8.428 5.049 27.093 1.00 86.38 171 PHE A C 1
ATOM 1291 O O . PHE A 1 171 ? -8.741 4.245 27.977 1.00 86.38 171 PHE A O 1
ATOM 1298 N N . THR A 1 172 ? -9.021 6.229 26.981 1.00 86.25 172 THR A N 1
ATOM 1299 C CA . THR A 1 172 ? -10.001 6.782 27.923 1.00 86.25 172 THR A CA 1
ATOM 1300 C C . THR A 1 172 ? -11.354 7.066 27.283 1.00 86.25 172 THR A C 1
ATOM 1302 O O . THR A 1 172 ? -12.356 7.041 27.992 1.00 86.25 172 THR A O 1
ATOM 1305 N N . SER A 1 173 ? -11.417 7.264 25.962 1.00 89.12 173 SER A N 1
ATOM 1306 C CA . SER A 1 173 ? -12.639 7.718 25.291 1.00 89.12 173 SER A CA 1
ATOM 1307 C C . SER A 1 173 ? -12.797 7.186 23.863 1.00 89.12 173 SER A C 1
ATOM 1309 O O . SER A 1 173 ? -11.832 6.819 23.192 1.00 89.12 173 SER A O 1
ATOM 1311 N N . GLN A 1 174 ? -14.034 7.215 23.357 1.00 90.88 174 GLN A N 1
ATOM 1312 C CA . GLN A 1 174 ? -14.347 6.953 21.947 1.00 90.88 174 GLN A CA 1
ATOM 1313 C C . GLN A 1 174 ? -13.614 7.929 21.008 1.00 90.88 174 GLN A C 1
ATOM 1315 O O . GLN A 1 174 ? -13.186 7.543 19.920 1.00 90.88 174 GLN A O 1
ATOM 1320 N N . ALA A 1 175 ? -13.430 9.187 21.424 1.00 88.62 175 ALA A N 1
ATOM 1321 C CA . ALA A 1 175 ? -12.746 10.209 20.634 1.00 88.62 175 ALA A CA 1
ATOM 1322 C C . ALA A 1 175 ? -11.282 9.837 20.337 1.00 88.62 175 ALA A C 1
ATOM 1324 O O . ALA A 1 175 ? -10.817 10.028 19.214 1.00 88.62 175 ALA A O 1
ATOM 1325 N N . GLU A 1 176 ? -10.579 9.233 21.298 1.00 91.50 176 GLU A N 1
ATOM 1326 C CA . GLU A 1 176 ? -9.214 8.734 21.090 1.00 91.50 176 GLU A CA 1
ATOM 1327 C C . GLU A 1 176 ? -9.169 7.603 20.055 1.00 91.50 176 GLU A C 1
ATOM 1329 O O . GLU A 1 176 ? -8.273 7.586 19.209 1.00 91.50 176 GLU A O 1
ATOM 1334 N N . LEU A 1 177 ? -10.160 6.699 20.052 1.00 92.81 177 LEU A N 1
ATOM 1335 C CA . LEU A 1 177 ? -10.272 5.669 19.014 1.00 92.81 177 LEU A CA 1
ATOM 1336 C C . LEU A 1 177 ? -10.504 6.291 17.634 1.00 92.81 177 LEU A C 1
ATOM 1338 O O . LEU A 1 177 ? -9.823 5.919 16.677 1.00 92.81 177 LEU A O 1
ATOM 1342 N N . ARG A 1 178 ? -11.411 7.272 17.529 1.00 91.19 178 ARG A N 1
ATOM 1343 C CA . ARG A 1 178 ? -11.652 8.001 16.272 1.00 91.19 178 ARG A CA 1
ATOM 1344 C C . ARG A 1 178 ? -10.379 8.687 15.772 1.00 91.19 178 ARG A C 1
ATOM 1346 O O . ARG A 1 178 ? -10.046 8.552 14.596 1.00 91.19 178 ARG A O 1
ATOM 1353 N N . SER A 1 179 ? -9.645 9.367 16.654 1.00 91.12 179 SER A N 1
ATOM 1354 C CA . SER A 1 179 ? -8.374 10.016 16.309 1.00 91.12 179 SER A CA 1
ATOM 1355 C C . SER A 1 179 ? -7.340 8.999 15.825 1.00 91.12 179 SER A C 1
ATOM 1357 O O . SER A 1 179 ? -6.764 9.166 14.752 1.00 91.12 179 SER A O 1
ATOM 1359 N N . ALA A 1 180 ? -7.161 7.892 16.552 1.00 93.81 180 ALA A N 1
ATOM 1360 C CA . ALA A 1 180 ? -6.224 6.839 16.172 1.00 93.81 180 ALA A CA 1
ATOM 1361 C C . ALA A 1 180 ? -6.573 6.207 14.813 1.00 93.81 180 ALA A C 1
ATOM 1363 O O . ALA A 1 180 ? -5.678 5.905 14.023 1.00 93.81 180 ALA A O 1
ATOM 1364 N N . MET A 1 181 ? -7.863 6.042 14.505 1.00 93.44 181 MET A N 1
ATOM 1365 C CA . MET A 1 181 ? -8.320 5.580 13.191 1.00 93.44 181 MET A CA 1
ATOM 1366 C C . MET A 1 181 ? -8.055 6.600 12.082 1.00 93.44 181 MET A C 1
ATOM 1368 O O . MET A 1 181 ? -7.635 6.219 10.988 1.00 93.44 181 MET A O 1
ATOM 1372 N N . GLN A 1 182 ? -8.245 7.895 12.343 1.00 91.56 182 GLN A N 1
ATOM 1373 C CA . GLN A 1 182 ? -7.903 8.943 11.379 1.00 91.56 182 GLN A CA 1
ATOM 1374 C C . GLN A 1 182 ? -6.402 8.973 11.084 1.00 91.56 182 GLN A C 1
ATOM 1376 O O . GLN A 1 182 ? -6.015 9.072 9.919 1.00 91.56 182 GLN A O 1
ATOM 1381 N N . ASP A 1 183 ? -5.558 8.843 12.104 1.00 93.44 183 ASP A N 1
ATOM 1382 C CA . ASP A 1 183 ? -4.106 8.828 11.929 1.00 93.44 183 ASP A CA 1
ATOM 1383 C C . ASP A 1 183 ? -3.629 7.555 11.224 1.00 93.44 183 ASP A C 1
ATOM 1385 O O . ASP A 1 183 ? -2.793 7.627 10.319 1.00 93.44 183 ASP A O 1
ATOM 1389 N N . ALA A 1 184 ? -4.219 6.399 11.546 1.00 95.12 184 ALA A N 1
ATOM 1390 C CA . ALA A 1 184 ? -3.990 5.157 10.813 1.00 95.12 184 ALA A CA 1
ATOM 1391 C C . ALA A 1 184 ? -4.362 5.303 9.330 1.00 95.12 184 ALA A C 1
ATOM 1393 O O . ALA A 1 184 ? -3.578 4.919 8.461 1.00 95.12 184 ALA A O 1
ATOM 1394 N N . ARG A 1 185 ? -5.510 5.922 9.023 1.00 92.56 185 ARG A N 1
ATOM 1395 C CA . ARG A 1 185 ? -5.917 6.200 7.640 1.00 92.56 185 ARG A CA 1
ATOM 1396 C C . ARG A 1 185 ? -4.943 7.133 6.942 1.00 92.56 185 ARG A C 1
ATOM 1398 O O . ARG A 1 185 ? -4.508 6.811 5.843 1.00 92.56 185 ARG A O 1
ATOM 1405 N N . LYS A 1 186 ? -4.606 8.274 7.551 1.00 93.25 186 LYS A N 1
ATOM 1406 C CA . LYS A 1 186 ? -3.638 9.220 6.977 1.00 93.25 186 LYS A CA 1
ATOM 1407 C C . LYS A 1 186 ? -2.343 8.493 6.652 1.00 93.25 186 LYS A C 1
ATOM 1409 O O . LYS A 1 186 ? -1.851 8.615 5.542 1.00 93.25 186 LYS A O 1
ATOM 1414 N N . ARG A 1 187 ? -1.825 7.686 7.580 1.00 95.56 187 ARG A N 1
ATOM 1415 C CA . ARG A 1 187 ? -0.617 6.890 7.350 1.00 95.56 187 ARG A CA 1
ATOM 1416 C C . ARG A 1 187 ? -0.745 5.980 6.127 1.00 95.56 187 ARG A C 1
ATOM 1418 O O . ARG A 1 187 ? 0.178 5.952 5.326 1.00 95.56 187 ARG A O 1
ATOM 1425 N N . VAL A 1 188 ? -1.847 5.244 5.984 1.00 95.69 188 VAL A N 1
ATOM 1426 C CA . VAL A 1 188 ? -2.069 4.377 4.813 1.00 95.69 188 VAL A CA 1
ATOM 1427 C C . VAL A 1 188 ? -2.174 5.189 3.522 1.00 95.69 188 VAL A C 1
ATOM 1429 O O . VAL A 1 188 ? -1.585 4.800 2.522 1.00 95.69 188 VAL A O 1
ATOM 1432 N N . LEU A 1 189 ? -2.859 6.333 3.558 1.00 94.25 189 LEU A N 1
ATOM 1433 C CA . LEU A 1 189 ? -2.967 7.252 2.427 1.00 94.25 189 LEU A CA 1
ATOM 1434 C C . LEU A 1 189 ? -1.588 7.750 1.969 1.00 94.25 189 LEU A C 1
ATOM 1436 O O . LEU A 1 189 ? -1.277 7.660 0.790 1.00 94.25 189 LEU A O 1
ATOM 1440 N N . TRP A 1 190 ? -0.745 8.206 2.902 1.00 95.50 190 TRP A N 1
ATOM 1441 C CA . TRP A 1 190 ? 0.629 8.618 2.598 1.00 95.50 190 TRP A CA 1
ATOM 1442 C C . TRP A 1 190 ? 1.446 7.477 1.987 1.00 95.50 190 TRP A C 1
ATOM 1444 O O . TRP A 1 190 ? 2.165 7.695 1.025 1.00 95.50 190 TRP A O 1
ATOM 1454 N N . LEU A 1 191 ? 1.303 6.253 2.504 1.00 96.44 191 LEU A N 1
ATOM 1455 C CA . LEU A 1 191 ? 1.992 5.081 1.958 1.00 96.44 191 LEU A CA 1
ATOM 1456 C C . LEU A 1 191 ? 1.527 4.739 0.533 1.00 96.44 191 LEU A C 1
ATOM 1458 O O . LEU A 1 191 ? 2.355 4.414 -0.313 1.00 96.44 191 LEU A O 1
ATOM 1462 N N . ALA A 1 192 ? 0.223 4.810 0.259 1.00 95.38 192 ALA A N 1
ATOM 1463 C CA . ALA A 1 192 ? -0.304 4.606 -1.088 1.00 95.38 192 ALA A CA 1
ATOM 1464 C C . ALA A 1 192 ? 0.240 5.669 -2.057 1.00 95.38 192 ALA A C 1
ATOM 1466 O O . ALA A 1 192 ? 0.735 5.324 -3.126 1.00 95.38 192 ALA A O 1
ATOM 1467 N N . GLU A 1 193 ? 0.237 6.937 -1.644 1.00 95.00 193 GLU A N 1
ATOM 1468 C CA . GLU A 1 193 ? 0.782 8.056 -2.417 1.00 95.00 193 GLU A CA 1
ATOM 1469 C C . GLU A 1 193 ? 2.296 7.916 -2.665 1.00 95.00 193 GLU A C 1
ATOM 1471 O O . GLU A 1 193 ? 2.767 8.145 -3.775 1.00 95.00 193 GLU A O 1
ATOM 1476 N N . ASP A 1 194 ? 3.071 7.473 -1.671 1.00 95.62 194 ASP A N 1
ATOM 1477 C CA . ASP A 1 194 ? 4.505 7.204 -1.835 1.00 95.62 194 ASP A CA 1
ATOM 1478 C C . ASP A 1 194 ? 4.752 6.074 -2.855 1.00 95.62 194 ASP A C 1
ATOM 1480 O O . ASP A 1 194 ? 5.671 6.162 -3.671 1.00 95.62 194 ASP A O 1
ATOM 1484 N N . ALA A 1 195 ? 3.929 5.018 -2.854 1.00 96.19 195 ALA A N 1
ATOM 1485 C CA . ALA A 1 195 ? 4.001 3.960 -3.865 1.00 96.19 195 ALA A CA 1
ATOM 1486 C C . ALA A 1 195 ? 3.619 4.477 -5.265 1.00 96.19 195 ALA A C 1
ATOM 1488 O O . ALA A 1 195 ? 4.287 4.134 -6.242 1.00 96.19 195 ALA A O 1
ATOM 1489 N N . LYS A 1 196 ? 2.599 5.340 -5.359 1.00 94.44 196 LYS A N 1
ATOM 1490 C CA . LYS A 1 196 ? 2.179 5.993 -6.607 1.00 94.44 196 LYS A CA 1
ATOM 1491 C C . LYS A 1 196 ? 3.303 6.847 -7.199 1.00 94.44 196 LYS A C 1
ATOM 1493 O O . LYS A 1 196 ? 3.708 6.610 -8.331 1.00 94.44 196 LYS A O 1
ATOM 1498 N N . ARG A 1 197 ? 3.884 7.754 -6.409 1.00 93.94 197 ARG A N 1
ATOM 1499 C CA . ARG A 1 197 ? 5.004 8.620 -6.828 1.00 93.94 197 ARG A CA 1
ATOM 1500 C C . ARG A 1 197 ? 6.233 7.833 -7.252 1.00 93.94 197 ARG A C 1
ATOM 1502 O O . ARG A 1 197 ? 6.950 8.219 -8.173 1.00 93.94 197 ARG A O 1
ATOM 1509 N N . TRP A 1 198 ? 6.492 6.717 -6.575 1.00 95.94 198 TRP A N 1
ATOM 1510 C CA . TRP A 1 198 ? 7.556 5.804 -6.966 1.00 95.94 198 TRP A CA 1
ATOM 1511 C C . TRP A 1 198 ? 7.287 5.224 -8.362 1.00 95.94 198 TRP A C 1
ATOM 1513 O O . TRP A 1 198 ? 8.191 5.209 -9.194 1.00 95.94 198 TRP A O 1
ATOM 1523 N N . LEU A 1 199 ? 6.055 4.797 -8.657 1.00 94.38 199 LEU A N 1
ATOM 1524 C CA . LEU A 1 199 ? 5.686 4.293 -9.986 1.00 94.38 199 LEU A CA 1
ATOM 1525 C C . LEU A 1 199 ? 5.754 5.398 -11.046 1.00 94.38 199 LEU A C 1
ATOM 1527 O O . LEU A 1 199 ? 6.316 5.164 -12.109 1.00 94.38 199 LEU A O 1
ATOM 1531 N N . GLU A 1 200 ? 5.271 6.604 -10.748 1.00 92.19 200 GLU A N 1
ATOM 1532 C CA . GLU A 1 200 ? 5.367 7.774 -11.636 1.00 92.19 200 GLU A CA 1
ATOM 1533 C C . GLU A 1 200 ? 6.826 8.078 -12.011 1.00 92.19 200 GLU A C 1
ATOM 1535 O O . GLU A 1 200 ? 7.155 8.236 -13.187 1.00 92.19 200 GLU A O 1
ATOM 1540 N N . LEU A 1 201 ? 7.744 8.058 -11.039 1.00 93.31 201 LEU A N 1
ATOM 1541 C CA . LEU A 1 201 ? 9.164 8.278 -11.311 1.00 93.31 201 LEU A CA 1
ATOM 1542 C C . LEU A 1 201 ? 9.776 7.174 -12.188 1.00 93.31 201 LEU A C 1
ATOM 1544 O O . LEU A 1 201 ? 10.610 7.464 -13.055 1.00 93.31 201 LEU A O 1
ATOM 1548 N N . LEU A 1 202 ? 9.372 5.914 -11.985 1.00 94.56 202 LEU A N 1
ATOM 1549 C CA . LEU A 1 202 ? 9.763 4.819 -12.872 1.00 94.56 202 LEU A CA 1
ATOM 1550 C C . LEU A 1 202 ? 9.214 5.048 -14.281 1.00 94.56 202 LEU A C 1
ATOM 1552 O O . LEU A 1 202 ? 9.985 4.940 -15.227 1.00 94.56 202 LEU A O 1
ATOM 1556 N N . ARG A 1 203 ? 7.940 5.424 -14.434 1.00 91.25 203 ARG A N 1
ATOM 1557 C CA . ARG A 1 203 ? 7.331 5.717 -15.742 1.00 91.25 203 ARG A CA 1
ATOM 1558 C C . ARG A 1 203 ? 8.076 6.829 -16.474 1.00 91.25 203 ARG A C 1
ATOM 1560 O O . ARG A 1 203 ? 8.371 6.666 -17.653 1.00 91.25 203 ARG A O 1
ATOM 1567 N N . ASN A 1 204 ? 8.447 7.902 -15.780 1.00 90.12 204 ASN A N 1
ATOM 1568 C CA . ASN A 1 204 ? 9.224 8.997 -16.364 1.00 90.12 204 ASN A CA 1
ATOM 1569 C C . ASN A 1 204 ? 10.623 8.533 -16.781 1.00 90.12 204 ASN A C 1
ATOM 1571 O O . ASN A 1 204 ? 11.085 8.832 -17.880 1.00 90.12 204 ASN A O 1
ATOM 1575 N N . SER A 1 205 ? 11.291 7.759 -15.923 1.00 92.69 205 SER A N 1
ATOM 1576 C CA . SER A 1 205 ? 12.613 7.196 -16.226 1.00 92.69 205 SER A CA 1
ATOM 1577 C C . SER A 1 205 ? 12.555 6.247 -17.428 1.00 92.69 205 SER A C 1
ATOM 1579 O O . SER A 1 205 ? 13.420 6.273 -18.297 1.00 92.69 205 SER A O 1
ATOM 1581 N N . ASP A 1 206 ? 11.504 5.439 -17.492 1.00 93.31 206 ASP A N 1
ATOM 1582 C CA . ASP A 1 206 ? 11.232 4.510 -18.576 1.00 93.31 206 ASP A CA 1
ATOM 1583 C C . ASP A 1 206 ? 10.977 5.236 -19.905 1.00 93.31 206 ASP A C 1
ATOM 1585 O O . ASP A 1 206 ? 11.600 4.886 -20.904 1.00 93.31 206 ASP A O 1
ATOM 1589 N N . ARG A 1 207 ? 10.164 6.305 -19.900 1.00 91.00 207 ARG A N 1
ATOM 1590 C CA . ARG A 1 207 ? 9.931 7.179 -21.065 1.00 91.00 207 ARG A CA 1
ATOM 1591 C C . ARG A 1 207 ? 11.226 7.804 -21.589 1.00 91.00 207 ARG A C 1
ATOM 1593 O O . ARG A 1 207 ? 11.475 7.770 -22.789 1.00 91.00 207 ARG A O 1
ATOM 1600 N N . VAL A 1 208 ? 12.080 8.327 -20.705 1.00 91.88 208 VAL A N 1
ATOM 1601 C CA . VAL A 1 208 ? 13.380 8.901 -21.105 1.00 91.88 208 VAL A CA 1
ATOM 1602 C C . VAL A 1 208 ? 14.284 7.844 -21.747 1.00 91.88 208 VAL A C 1
ATOM 1604 O O . VAL A 1 208 ? 14.946 8.143 -22.739 1.00 91.88 208 VAL A O 1
ATOM 1607 N N . LEU A 1 209 ? 14.324 6.620 -21.208 1.00 93.50 209 LEU A N 1
ATOM 1608 C CA . LEU A 1 209 ? 15.119 5.537 -21.796 1.00 93.50 209 LEU A CA 1
ATOM 1609 C C . LEU A 1 209 ? 14.562 5.097 -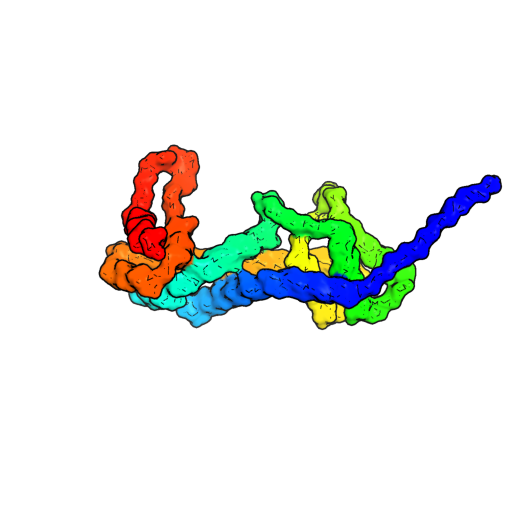23.144 1.00 93.50 209 LEU A C 1
ATOM 1611 O O . LEU A 1 209 ? 15.331 4.915 -24.079 1.00 93.50 209 LEU A O 1
ATOM 1615 N N . PHE A 1 210 ? 13.245 4.950 -23.249 1.00 92.62 210 PHE A N 1
ATOM 1616 C CA . PHE A 1 210 ? 12.591 4.594 -24.500 1.00 92.62 210 PHE A CA 1
ATOM 1617 C C . PHE A 1 210 ? 12.964 5.573 -25.623 1.00 92.62 210 PHE A C 1
ATOM 1619 O O . PHE A 1 210 ? 13.334 5.133 -26.710 1.00 92.62 210 PHE A O 1
ATOM 1626 N N . GLU A 1 211 ? 12.910 6.877 -25.334 1.00 91.38 211 GLU A N 1
ATOM 1627 C CA . GLU A 1 211 ? 13.155 7.945 -26.308 1.00 91.38 211 GLU A CA 1
ATOM 1628 C C 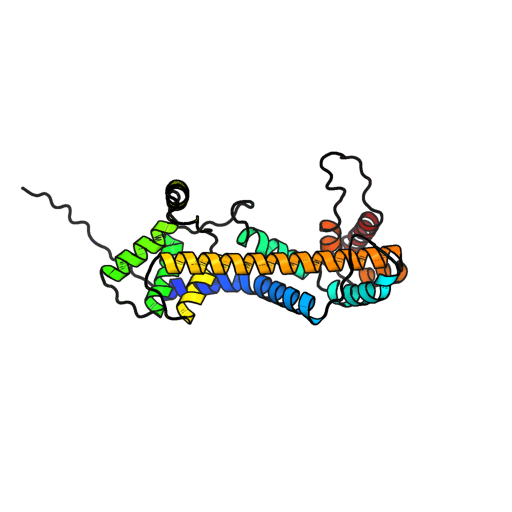. GLU A 1 211 ? 14.645 8.116 -26.650 1.00 91.38 211 GLU A C 1
ATOM 1630 O O . GLU A 1 211 ? 15.011 8.277 -27.812 1.00 91.38 211 GLU A O 1
ATOM 1635 N N . HIS A 1 212 ? 15.530 8.075 -25.647 1.00 92.94 212 HIS A N 1
ATOM 1636 C CA . HIS A 1 212 ? 16.933 8.492 -25.813 1.00 92.94 212 HIS A CA 1
ATOM 1637 C C . HIS A 1 212 ? 17.955 7.349 -25.768 1.00 92.94 212 HIS A C 1
ATOM 1639 O O . HIS A 1 212 ? 19.118 7.572 -26.110 1.00 92.94 212 HIS A O 1
ATOM 1645 N N . ASP A 1 213 ? 17.561 6.147 -25.341 1.00 94.94 213 ASP A N 1
ATOM 1646 C CA . ASP A 1 213 ? 18.421 4.956 -25.265 1.00 94.94 213 ASP A CA 1
ATOM 1647 C C . ASP A 1 213 ? 17.607 3.661 -25.430 1.00 94.94 213 ASP A C 1
ATOM 1649 O O . ASP A 1 213 ? 17.528 2.787 -24.554 1.00 94.94 213 ASP A O 1
ATOM 1653 N N . ARG A 1 214 ? 16.972 3.554 -26.599 1.00 94.12 214 ARG A N 1
ATOM 1654 C CA . ARG A 1 214 ? 16.126 2.418 -26.960 1.00 94.12 214 ARG A CA 1
ATOM 1655 C C . ARG A 1 214 ? 16.800 1.046 -26.756 1.00 94.12 214 ARG A C 1
ATOM 1657 O O . ARG A 1 214 ? 16.150 0.165 -26.191 1.00 94.12 214 ARG A O 1
ATOM 1664 N N . PRO A 1 215 ? 18.075 0.827 -27.141 1.00 96.31 215 PRO A N 1
ATOM 1665 C CA . PRO A 1 215 ? 18.734 -0.462 -26.926 1.00 96.31 215 PRO A CA 1
ATOM 1666 C C . PRO A 1 215 ? 18.846 -0.855 -25.448 1.00 96.31 215 PRO A C 1
ATOM 1668 O O . PRO A 1 215 ? 18.649 -2.026 -25.112 1.00 96.31 215 PRO A O 1
ATOM 1671 N N . ALA A 1 216 ? 19.140 0.098 -24.553 1.00 95.00 216 ALA A N 1
ATOM 1672 C CA . ALA A 1 216 ? 19.189 -0.176 -23.119 1.00 95.00 216 ALA A CA 1
ATOM 1673 C C . ALA A 1 216 ? 17.799 -0.492 -22.552 1.00 95.00 216 ALA A C 1
ATOM 1675 O O . ALA A 1 216 ? 17.671 -1.400 -21.725 1.00 95.00 216 ALA A O 1
ATOM 1676 N N . TRP A 1 217 ? 16.765 0.211 -23.027 1.00 96.19 217 TRP A N 1
ATOM 1677 C CA . TRP A 1 217 ? 15.371 -0.074 -22.682 1.00 96.19 217 TRP A CA 1
ATOM 1678 C C . TRP A 1 217 ? 14.986 -1.508 -23.077 1.00 96.19 217 TRP A C 1
ATOM 1680 O O . TRP A 1 217 ? 14.595 -2.298 -22.216 1.00 96.19 217 TRP A O 1
ATOM 1690 N N . ASP A 1 218 ? 15.204 -1.898 -24.338 1.00 94.88 218 ASP A N 1
ATOM 1691 C CA . ASP A 1 218 ? 14.898 -3.250 -24.829 1.00 94.88 218 ASP A CA 1
ATOM 1692 C C . ASP A 1 218 ? 15.645 -4.331 -24.034 1.00 94.88 218 ASP A C 1
ATOM 1694 O O . ASP A 1 218 ? 15.073 -5.363 -23.670 1.00 94.88 218 ASP A O 1
ATOM 1698 N N . LEU A 1 219 ? 16.925 -4.100 -23.723 1.00 94.06 219 LEU A N 1
ATOM 1699 C CA . LEU A 1 219 ? 17.722 -5.026 -22.920 1.00 94.06 219 LEU A CA 1
ATOM 1700 C C . LEU A 1 219 ? 17.166 -5.183 -21.500 1.00 94.06 219 LEU A C 1
ATOM 1702 O O . LEU A 1 219 ? 17.128 -6.299 -20.980 1.00 94.06 219 LEU A O 1
ATOM 1706 N N . ALA A 1 220 ? 16.737 -4.098 -20.857 1.00 94.81 220 ALA A N 1
ATOM 1707 C CA . ALA A 1 220 ? 16.159 -4.162 -19.520 1.00 94.81 220 ALA A CA 1
ATOM 1708 C C . ALA A 1 220 ? 14.880 -5.012 -19.512 1.00 94.81 220 ALA A C 1
ATOM 1710 O O . ALA A 1 220 ? 14.754 -5.918 -18.686 1.00 94.81 220 ALA A O 1
ATOM 1711 N N . TYR A 1 221 ? 13.986 -4.803 -20.483 1.00 93.56 221 TYR A N 1
ATOM 1712 C CA . TYR A 1 221 ? 12.739 -5.562 -20.568 1.00 93.56 221 TYR A CA 1
ATOM 1713 C C . TYR A 1 221 ? 12.918 -7.013 -21.004 1.00 93.56 221 TYR A C 1
ATOM 1715 O O . TYR A 1 221 ? 12.091 -7.853 -20.656 1.00 93.56 221 TYR A O 1
ATOM 1723 N N . ARG A 1 222 ? 14.018 -7.368 -21.681 1.00 91.31 222 ARG A N 1
ATOM 1724 C CA . ARG A 1 222 ? 14.395 -8.779 -21.898 1.00 91.31 222 ARG A CA 1
ATOM 1725 C C . ARG A 1 222 ? 14.676 -9.526 -20.590 1.00 91.31 222 ARG A C 1
ATOM 1727 O O . ARG A 1 222 ? 14.463 -10.733 -20.531 1.00 91.31 222 ARG A O 1
ATOM 1734 N N . ASN A 1 223 ? 15.071 -8.821 -19.533 1.00 90.50 223 ASN A N 1
ATOM 1735 C CA . ASN A 1 223 ? 15.528 -9.419 -18.278 1.00 90.50 223 ASN A CA 1
ATOM 1736 C C . ASN A 1 223 ? 14.495 -9.397 -17.136 1.00 90.50 223 ASN A C 1
ATOM 1738 O O . ASN A 1 223 ? 14.826 -9.790 -16.019 1.00 90.50 223 ASN A O 1
ATOM 1742 N N . VAL A 1 224 ? 13.262 -8.942 -17.378 1.00 92.25 224 VAL A N 1
ATOM 1743 C CA . VAL A 1 224 ? 12.180 -8.922 -16.370 1.00 92.25 224 VAL A CA 1
ATOM 1744 C C . VAL A 1 224 ? 11.048 -9.881 -16.735 1.00 92.25 224 VAL A C 1
ATOM 1746 O O . VAL A 1 224 ? 10.980 -10.349 -17.869 1.00 92.25 224 VAL A O 1
ATOM 1749 N N . GLY A 1 225 ? 10.189 -10.217 -15.769 1.00 91.00 225 GLY A N 1
ATOM 1750 C CA . GLY A 1 225 ? 9.018 -11.075 -15.980 1.00 91.00 225 GLY A CA 1
ATOM 1751 C C . GLY A 1 225 ? 7.878 -10.369 -16.724 1.00 91.00 225 GLY A C 1
ATOM 1752 O O . GLY A 1 225 ? 7.857 -9.143 -16.829 1.00 91.00 225 GLY A O 1
ATOM 1753 N N . ALA A 1 226 ? 6.921 -11.146 -17.242 1.00 90.12 226 ALA A N 1
ATOM 1754 C CA . ALA A 1 226 ? 5.737 -10.612 -17.927 1.00 90.12 226 ALA A CA 1
ATOM 1755 C C . ALA A 1 226 ? 4.846 -9.769 -16.995 1.00 90.12 226 ALA A C 1
ATOM 1757 O O . ALA A 1 226 ? 4.232 -8.806 -17.437 1.00 90.12 226 ALA A O 1
ATOM 1758 N N . ASP A 1 227 ? 4.841 -10.071 -15.696 1.00 91.69 227 ASP A N 1
ATOM 1759 C CA . ASP A 1 227 ? 4.159 -9.296 -14.657 1.00 91.69 227 ASP A CA 1
ATOM 1760 C C . ASP A 1 227 ? 4.681 -7.856 -14.552 1.00 91.69 227 ASP A C 1
ATOM 1762 O O . ASP A 1 227 ? 3.903 -6.925 -14.356 1.00 91.69 227 ASP A O 1
ATOM 1766 N N . VAL A 1 228 ? 5.992 -7.654 -14.714 1.00 92.38 228 VAL A N 1
ATOM 1767 C CA . VAL A 1 228 ? 6.611 -6.322 -14.767 1.00 92.38 228 VAL A CA 1
ATOM 1768 C C . VAL A 1 228 ? 6.198 -5.587 -16.036 1.00 92.38 228 VAL A C 1
ATOM 1770 O O . VAL A 1 228 ? 5.892 -4.401 -15.960 1.00 92.38 228 VAL A O 1
ATOM 1773 N N . VAL A 1 229 ? 6.152 -6.279 -17.178 1.00 89.44 229 VAL A N 1
ATOM 1774 C CA . VAL A 1 229 ? 5.684 -5.697 -18.448 1.00 89.44 229 VAL A CA 1
ATOM 1775 C C . VAL A 1 229 ? 4.236 -5.228 -18.306 1.00 89.44 229 VAL A C 1
ATOM 1777 O O . VAL A 1 229 ? 3.955 -4.065 -18.573 1.00 89.44 229 VAL A O 1
ATOM 1780 N N . THR A 1 230 ? 3.346 -6.086 -17.796 1.00 88.44 230 THR A N 1
ATOM 1781 C CA . THR A 1 230 ? 1.943 -5.743 -17.521 1.00 88.44 230 THR A CA 1
ATOM 1782 C C . THR A 1 230 ? 1.832 -4.576 -16.549 1.00 88.44 230 THR A C 1
ATOM 1784 O O . THR A 1 230 ? 1.156 -3.602 -16.844 1.00 88.44 230 THR A O 1
ATOM 1787 N N . ALA A 1 231 ? 2.572 -4.599 -15.439 1.00 87.25 231 ALA A N 1
ATOM 1788 C CA . ALA A 1 231 ? 2.543 -3.508 -14.471 1.00 87.25 231 ALA A CA 1
ATOM 1789 C C . ALA A 1 231 ? 3.040 -2.169 -15.032 1.00 87.25 231 ALA A C 1
ATOM 1791 O O . ALA A 1 231 ? 2.665 -1.131 -14.499 1.00 87.25 231 ALA A O 1
ATOM 1792 N N . MET A 1 232 ? 3.897 -2.176 -16.056 1.00 90.19 232 MET A N 1
ATOM 1793 C CA . MET A 1 232 ? 4.323 -0.963 -16.757 1.00 90.19 232 MET A CA 1
ATOM 1794 C C . MET A 1 232 ? 3.310 -0.533 -17.821 1.00 90.19 232 MET A C 1
ATOM 1796 O O . MET A 1 232 ? 3.104 0.668 -17.988 1.00 90.19 232 MET A O 1
ATOM 1800 N N . GLN A 1 233 ? 2.654 -1.487 -18.481 1.00 84.75 233 GLN A N 1
ATOM 1801 C CA . GLN A 1 233 ? 1.629 -1.259 -19.497 1.00 84.75 233 GLN A CA 1
ATOM 1802 C C . GLN A 1 233 ? 0.315 -0.729 -18.909 1.00 84.75 233 GLN A C 1
ATOM 1804 O O . GLN A 1 233 ? -0.162 0.289 -19.386 1.00 84.75 233 GLN A O 1
ATOM 1809 N N . ASP A 1 234 ? -0.204 -1.319 -17.822 1.00 79.31 234 ASP A N 1
ATOM 1810 C CA . ASP A 1 234 ? -1.400 -0.859 -17.071 1.00 79.31 234 ASP A CA 1
ATOM 1811 C C . ASP A 1 234 ? -1.256 0.577 -16.526 1.00 79.31 234 ASP A C 1
ATOM 1813 O O . ASP A 1 234 ? -2.162 1.166 -15.945 1.00 79.31 234 ASP A O 1
ATOM 1817 N N . SER A 1 235 ? -0.040 1.095 -16.617 1.00 69.81 235 SER A N 1
ATOM 1818 C CA . SER A 1 235 ? 0.450 2.324 -16.027 1.00 69.81 235 SER A CA 1
ATOM 1819 C C . SER A 1 235 ? 0.765 3.379 -17.093 1.00 69.81 235 SER A C 1
ATOM 1821 O O . SER A 1 235 ? 0.995 4.542 -16.756 1.00 69.81 235 SER A O 1
ATOM 1823 N N . ASP A 1 236 ? 0.831 2.950 -18.355 1.00 69.50 236 ASP A N 1
ATOM 1824 C CA . ASP A 1 236 ? 0.910 3.792 -19.536 1.00 69.50 236 ASP A CA 1
ATOM 1825 C C . ASP A 1 236 ? -0.535 4.004 -19.982 1.00 69.50 236 ASP A C 1
ATOM 1827 O O . ASP A 1 236 ? -1.156 3.084 -20.509 1.00 69.50 236 ASP A O 1
ATOM 1831 N N . GLU A 1 237 ? -1.087 5.177 -19.667 1.00 56.75 237 GLU A N 1
ATOM 1832 C CA . GLU A 1 237 ? -2.424 5.582 -20.103 1.00 56.75 237 GLU A CA 1
ATOM 1833 C C . GLU A 1 237 ? -2.546 5.307 -21.606 1.00 56.75 237 GLU A C 1
ATOM 1835 O O . GLU A 1 237 ? -1.816 5.876 -22.424 1.00 56.75 237 GLU A O 1
ATOM 1840 N N . ALA A 1 238 ? -3.439 4.393 -21.975 1.00 47.19 238 ALA A N 1
ATOM 1841 C CA . ALA A 1 238 ? -3.987 4.386 -23.316 1.00 47.19 238 ALA A CA 1
ATOM 1842 C C . ALA A 1 238 ? -4.957 5.569 -23.357 1.00 47.19 238 ALA A C 1
ATOM 1844 O O . ALA A 1 238 ? -6.116 5.369 -23.040 1.00 47.19 238 ALA A O 1
ATOM 1845 N N . GLY A 1 239 ? -4.442 6.780 -23.609 1.00 43.81 239 GLY A N 1
ATOM 1846 C CA . GLY A 1 239 ? -5.223 8.008 -23.809 1.00 43.81 239 GLY A CA 1
ATOM 1847 C C . GLY A 1 239 ? -6.437 8.139 -22.885 1.00 43.81 239 GLY A C 1
ATOM 1848 O O . GLY A 1 239 ? -7.557 7.924 -23.323 1.00 43.81 239 GLY A O 1
ATOM 1849 N N . ASP A 1 240 ? -6.227 8.487 -21.613 1.00 41.72 240 ASP A N 1
ATOM 1850 C CA . ASP A 1 240 ? -7.313 8.751 -20.647 1.00 41.72 240 ASP A CA 1
ATOM 1851 C C . ASP A 1 240 ? -7.893 10.179 -20.805 1.00 41.72 240 ASP A C 1
ATOM 1853 O O . ASP A 1 240 ? -8.381 10.781 -19.848 1.00 41.72 240 ASP A O 1
ATOM 1857 N N . ASP A 1 241 ? -7.859 10.737 -22.018 1.00 45.81 241 ASP A N 1
ATOM 1858 C CA . ASP A 1 241 ? -8.756 11.833 -22.364 1.00 45.81 241 ASP A CA 1
ATOM 1859 C C . ASP A 1 241 ? -10.083 11.177 -22.764 1.00 45.81 241 ASP A C 1
ATOM 1861 O O . ASP A 1 241 ? -10.234 10.664 -23.872 1.00 45.81 241 ASP A O 1
ATOM 1865 N N . GLU A 1 242 ? -11.054 11.182 -21.841 1.00 47.69 242 GLU A N 1
ATOM 1866 C CA . GLU A 1 242 ? -12.423 10.645 -22.003 1.00 47.69 242 GLU A CA 1
ATOM 1867 C C . GLU A 1 242 ? -13.184 11.189 -23.243 1.00 47.69 242 GLU A C 1
ATOM 1869 O O . GLU A 1 242 ? -14.312 10.772 -23.502 1.00 47.69 242 GLU A O 1
ATOM 1874 N N . ASP A 1 243 ? -12.574 12.089 -24.021 1.00 50.19 243 ASP A N 1
ATOM 1875 C CA . ASP A 1 243 ? -13.116 12.713 -25.227 1.00 50.19 243 ASP A CA 1
ATOM 1876 C C . ASP A 1 243 ? -12.544 12.162 -26.553 1.00 50.19 243 ASP A C 1
ATOM 1878 O O . ASP A 1 243 ? -13.050 12.547 -27.611 1.00 50.19 243 ASP A O 1
ATOM 1882 N N . ASP A 1 244 ? -11.546 11.265 -26.552 1.00 48.28 244 ASP A N 1
ATOM 1883 C CA . ASP A 1 244 ? -10.942 10.783 -27.807 1.00 48.28 244 ASP A CA 1
ATOM 1884 C C . ASP A 1 244 ? -10.706 9.259 -27.821 1.00 48.28 244 ASP A C 1
ATOM 1886 O O . ASP A 1 244 ? -9.586 8.754 -27.748 1.00 48.28 244 ASP A O 1
ATOM 1890 N N . GLU A 1 245 ? -11.795 8.496 -28.005 1.00 52.88 245 GLU A N 1
ATOM 1891 C CA . GLU A 1 245 ? -11.812 7.028 -28.202 1.00 52.88 245 GLU A CA 1
ATOM 1892 C C . GLU A 1 245 ? -10.950 6.525 -29.395 1.00 52.88 245 GLU A C 1
ATOM 1894 O O . GLU A 1 245 ? -10.961 5.336 -29.719 1.00 52.88 245 GLU A O 1
ATOM 1899 N N . ASN A 1 246 ? -10.204 7.406 -30.074 1.00 53.41 246 ASN A N 1
ATOM 1900 C CA . ASN A 1 246 ? -9.420 7.123 -31.274 1.00 53.41 246 ASN A CA 1
ATOM 1901 C C . ASN A 1 246 ? -7.919 7.437 -31.164 1.00 53.41 246 ASN A C 1
ATOM 1903 O O . ASN A 1 246 ? -7.221 7.314 -32.179 1.00 53.41 246 ASN A O 1
ATOM 1907 N N . GLU A 1 247 ? -7.381 7.808 -29.998 1.00 54.44 247 GLU A N 1
ATOM 1908 C CA . GLU A 1 247 ? -5.928 7.970 -29.898 1.00 54.44 247 GLU A CA 1
ATOM 1909 C C . GLU A 1 247 ? -5.206 6.617 -30.055 1.00 54.44 247 GLU A C 1
ATOM 1911 O O . GLU A 1 247 ? -5.482 5.652 -29.332 1.00 54.44 247 GLU A O 1
ATOM 1916 N N . PRO A 1 248 ? -4.265 6.493 -31.012 1.00 55.28 248 PRO A N 1
ATOM 1917 C CA . PRO A 1 248 ? -3.506 5.267 -31.169 1.00 55.28 248 PRO A CA 1
ATOM 1918 C C . PRO A 1 248 ? -2.629 5.047 -29.935 1.00 55.28 248 PRO A C 1
ATOM 1920 O O . PRO A 1 248 ? -1.955 5.964 -29.463 1.00 55.28 248 PRO A O 1
ATOM 1923 N N . ALA A 1 249 ? -2.584 3.802 -29.454 1.00 68.75 249 ALA A N 1
ATOM 1924 C CA . ALA A 1 249 ? -1.729 3.426 -28.335 1.00 68.75 249 ALA A CA 1
ATOM 1925 C C . ALA A 1 249 ? -0.288 3.914 -28.554 1.00 68.75 249 ALA A C 1
ATOM 1927 O O . ALA A 1 249 ? 0.269 3.782 -29.651 1.00 68.75 249 ALA A O 1
ATOM 1928 N N . SER A 1 250 ? 0.323 4.462 -27.500 1.00 76.56 250 SER A N 1
ATOM 1929 C CA . SER A 1 250 ? 1.663 5.037 -27.599 1.00 76.56 250 SER A CA 1
ATOM 1930 C C . SER A 1 250 ? 2.666 4.004 -28.156 1.00 76.56 250 SER A C 1
ATOM 1932 O O . SER A 1 250 ? 2.542 2.802 -27.882 1.00 76.56 250 SER A O 1
ATOM 1934 N N . PRO A 1 251 ? 3.714 4.421 -28.897 1.00 80.56 251 PRO A N 1
ATOM 1935 C CA . PRO A 1 251 ? 4.752 3.500 -29.376 1.00 80.56 251 PRO A CA 1
ATOM 1936 C C . PRO A 1 251 ? 5.381 2.662 -28.252 1.00 80.56 251 PRO A C 1
ATOM 1938 O O . PRO A 1 251 ? 5.838 1.538 -28.475 1.00 80.56 251 PRO A O 1
ATOM 1941 N N . ARG A 1 252 ? 5.383 3.202 -27.028 1.00 83.44 252 ARG A N 1
ATOM 1942 C CA . ARG A 1 252 ? 5.821 2.512 -25.819 1.00 83.44 252 ARG A CA 1
ATOM 1943 C C . ARG A 1 252 ? 4.852 1.436 -25.371 1.00 83.44 252 ARG A C 1
ATOM 1945 O O . ARG A 1 252 ? 5.293 0.311 -25.141 1.00 83.44 252 ARG A O 1
ATOM 1952 N N . TRP A 1 253 ? 3.566 1.749 -25.321 1.00 86.62 253 TRP A N 1
ATOM 1953 C CA . TRP A 1 253 ? 2.521 0.784 -25.013 1.00 86.62 253 TRP A CA 1
ATOM 1954 C C . TRP A 1 253 ? 2.552 -0.393 -25.997 1.00 86.62 253 TRP A C 1
ATOM 1956 O O . TRP A 1 253 ? 2.596 -1.545 -25.574 1.00 86.62 253 TRP A O 1
ATOM 1966 N N . LEU A 1 254 ? 2.651 -0.121 -27.305 1.00 84.88 254 LEU A N 1
ATOM 1967 C CA . LEU A 1 254 ? 2.737 -1.162 -28.341 1.00 84.88 254 LEU A CA 1
ATOM 1968 C C . LEU A 1 254 ? 3.980 -2.049 -28.177 1.00 84.88 254 LEU A C 1
ATOM 1970 O O . LEU A 1 254 ? 3.909 -3.267 -28.353 1.00 84.88 254 LEU A O 1
ATOM 1974 N N . ALA A 1 255 ? 5.122 -1.457 -27.816 1.00 85.94 255 ALA A N 1
ATOM 1975 C CA . ALA A 1 255 ? 6.340 -2.213 -27.543 1.00 85.94 255 ALA A CA 1
ATOM 1976 C C . ALA A 1 255 ? 6.194 -3.120 -26.310 1.00 85.94 255 ALA A C 1
ATOM 1978 O O . ALA A 1 255 ? 6.636 -4.269 -26.347 1.00 85.94 255 ALA A O 1
ATOM 1979 N N . LEU A 1 256 ? 5.569 -2.625 -25.237 1.00 88.19 256 LEU A N 1
ATOM 1980 C CA . LEU A 1 256 ? 5.276 -3.416 -24.039 1.00 88.19 256 LEU A CA 1
ATOM 1981 C C . LEU A 1 256 ? 4.294 -4.553 -24.351 1.00 88.19 256 LEU A C 1
ATOM 1983 O O . LEU A 1 256 ? 4.538 -5.690 -23.954 1.00 88.19 256 LEU A O 1
ATOM 1987 N N . GLU A 1 257 ? 3.248 -4.289 -25.134 1.00 87.06 257 GLU A N 1
ATOM 1988 C CA . GLU A 1 257 ? 2.275 -5.304 -25.546 1.00 87.06 257 GLU A CA 1
ATOM 1989 C C . GLU A 1 257 ? 2.934 -6.426 -26.360 1.00 87.06 257 GLU A C 1
ATOM 1991 O O . GLU A 1 257 ? 2.748 -7.608 -26.066 1.00 87.06 257 GLU A O 1
ATOM 1996 N N . ALA A 1 258 ? 3.789 -6.085 -27.328 1.00 87.25 258 ALA A N 1
ATOM 1997 C CA . ALA A 1 258 ? 4.538 -7.079 -28.096 1.00 87.25 258 ALA A CA 1
ATOM 1998 C C . ALA A 1 258 ? 5.445 -7.946 -27.197 1.00 87.25 258 ALA A C 1
ATOM 2000 O O . ALA A 1 258 ? 5.539 -9.166 -27.371 1.00 87.25 258 ALA A O 1
ATOM 2001 N N . MET A 1 259 ? 6.091 -7.341 -26.194 1.00 90.00 259 MET A N 1
ATOM 2002 C CA . MET A 1 259 ? 6.895 -8.068 -25.204 1.00 90.00 259 MET A CA 1
ATOM 2003 C C . MET A 1 259 ? 6.047 -8.972 -24.305 1.00 90.00 259 MET A C 1
ATOM 2005 O O . MET A 1 259 ? 6.502 -10.047 -23.919 1.00 90.00 259 MET A O 1
ATOM 2009 N N . ARG A 1 260 ? 4.821 -8.562 -23.973 1.00 86.31 260 ARG A N 1
ATOM 2010 C CA . ARG A 1 260 ? 3.879 -9.367 -23.189 1.00 86.31 260 ARG A CA 1
ATOM 2011 C C . ARG A 1 260 ? 3.418 -10.593 -23.976 1.00 86.31 260 ARG A C 1
ATOM 2013 O O . ARG A 1 260 ? 3.518 -11.711 -23.474 1.00 86.31 260 ARG A O 1
ATOM 2020 N N . LEU A 1 261 ? 2.984 -10.398 -25.223 1.00 86.25 261 LEU A N 1
ATOM 2021 C CA . LEU A 1 261 ? 2.478 -11.467 -26.093 1.00 86.25 261 LEU A CA 1
ATOM 2022 C C . LEU A 1 261 ? 3.542 -12.521 -26.413 1.00 86.25 261 LEU A C 1
ATOM 2024 O O . LEU A 1 261 ? 3.247 -13.711 -26.422 1.00 86.25 261 LEU A O 1
ATOM 2028 N N . THR A 1 262 ? 4.794 -12.104 -26.609 1.00 84.44 262 THR A N 1
ATOM 2029 C CA . THR A 1 262 ? 5.913 -13.032 -26.859 1.00 84.44 262 THR A CA 1
ATOM 2030 C C . THR A 1 262 ? 6.282 -13.898 -25.653 1.00 84.44 262 THR A C 1
ATOM 2032 O O . THR A 1 262 ? 6.982 -14.888 -25.823 1.00 84.44 262 THR A O 1
ATOM 2035 N N . ARG A 1 263 ? 5.823 -13.551 -24.444 1.00 74.69 263 ARG A N 1
ATOM 2036 C CA . ARG A 1 263 ? 6.162 -14.244 -23.188 1.00 74.69 263 ARG A CA 1
ATOM 2037 C C . ARG A 1 263 ? 5.005 -15.012 -22.556 1.00 74.69 263 ARG A C 1
ATOM 2039 O O . ARG A 1 263 ? 5.249 -15.816 -21.669 1.00 74.69 263 ARG A O 1
ATOM 2046 N N . GLY A 1 264 ? 3.766 -14.733 -22.957 1.00 59.94 264 GLY A N 1
ATOM 2047 C CA . GLY A 1 264 ? 2.570 -15.436 -22.479 1.00 59.94 264 GLY A CA 1
ATOM 2048 C C . GLY A 1 264 ? 2.207 -16.689 -23.283 1.00 59.94 264 GLY A C 1
ATOM 2049 O O . GLY A 1 264 ? 1.158 -17.271 -23.026 1.00 59.94 264 GLY A O 1
ATOM 2050 N N . GLY A 1 265 ? 3.019 -17.055 -24.282 1.00 54.34 265 GLY A N 1
ATOM 2051 C CA . GLY A 1 265 ? 2.797 -18.200 -25.173 1.00 54.34 265 GLY A CA 1
ATOM 2052 C C . GLY A 1 265 ? 3.557 -19.484 -24.813 1.00 54.34 265 GLY A C 1
ATOM 2053 O O . GLY A 1 265 ? 3.389 -20.467 -25.530 1.00 54.34 265 GLY A O 1
ATOM 2054 N N . ASP A 1 266 ? 4.350 -19.471 -23.736 1.00 43.47 266 ASP A N 1
ATOM 2055 C CA . ASP A 1 266 ? 5.077 -20.626 -23.175 1.00 43.47 266 ASP A CA 1
ATOM 2056 C C . ASP A 1 266 ? 4.452 -21.072 -21.839 1.00 43.47 266 ASP A C 1
ATOM 2058 O O . ASP A 1 266 ? 4.536 -22.281 -21.515 1.00 43.47 266 ASP A O 1
#

Secondary structure (DSSP, 8-state):
---------------HHHHHHHHHHHHHHHHHHHHHHHHHHHHHHHTPPP--SS---GGGHHHHHHHHHHHGGGHHHHHHHHHHHHHHH-TTTS--PPPPHHHHHHHHHHHHHHTT--SSHHHHHHHHHHHHTTSTTHHHHHHHHSSSPPPP--HHHHHHHHHHHHHHT----HHHHHHHHHHHHHHHHHHHHHHHHHHHHHHHHHHHHHHH-HHHHHHHHHTS-HHHHHHHHTTS-S---TT-TTPPPPHHHHHHHHHHHTTS--

Foldseek 3Di:
DDDDDPPPPPDPPQPLVQQVVLLVVLCVVLVQLLVVLVVLLCCVPPPADDFDPVDLDLVCLVRLLRLLLVQLQCLLVLLVSLVVLCCVLCVPVDPADFQDLVNLLNNVSNLCVLLVNDPDPQVVVQSVVLSCLSPPCNQVCCVVVVVDHRFGGHSNLLSQLSVVCSVVSDDDHSVSSRVSSVVSSVSSVSSSVSSVVSSVRNLSSLVSCVVPPVVSSVVSLVPHALSSLVSSLVVQDPPPPPPPPPRPGDPSNVVSVVSNVVRVPD